Protein AF-A0A2H6N6T8-F1 (afdb_monomer_lite)

Structure (mmCIF, N/CA/C/O backbone):
data_AF-A0A2H6N6T8-F1
#
_entry.id   AF-A0A2H6N6T8-F1
#
loop_
_atom_site.group_PDB
_atom_site.id
_atom_site.type_symbol
_atom_site.label_atom_id
_atom_site.label_alt_id
_atom_site.label_comp_id
_atom_site.label_asym_id
_atom_site.label_entity_id
_atom_site.label_seq_id
_atom_site.pdbx_PDB_ins_code
_atom_site.Cartn_x
_atom_site.Cartn_y
_atom_site.Cartn_z
_atom_site.occupancy
_atom_site.B_iso_or_equiv
_atom_site.auth_seq_id
_atom_site.auth_comp_id
_atom_site.auth_asym_id
_atom_site.auth_atom_id
_atom_site.pdbx_PDB_model_num
ATOM 1 N N . ALA A 1 1 ? 3.463 1.461 -5.929 1.00 98.19 1 ALA A N 1
ATOM 2 C CA . ALA A 1 1 ? 3.580 0.607 -4.732 1.00 98.19 1 ALA A CA 1
ATOM 3 C C . ALA A 1 1 ? 3.695 -0.847 -5.159 1.00 98.19 1 ALA A C 1
ATOM 5 O O . ALA A 1 1 ? 3.011 -1.222 -6.102 1.00 98.19 1 ALA A O 1
ATOM 6 N N . VAL A 1 2 ? 4.529 -1.652 -4.499 1.00 98.69 2 VAL A N 1
ATOM 7 C CA . VAL A 1 2 ? 4.491 -3.120 -4.653 1.00 98.69 2 VAL A CA 1
ATOM 8 C C . VAL A 1 2 ? 3.558 -3.678 -3.587 1.00 98.69 2 VAL A C 1
ATOM 10 O O . VAL A 1 2 ? 3.663 -3.294 -2.424 1.00 98.69 2 VAL A O 1
ATOM 13 N N . THR A 1 3 ? 2.643 -4.556 -3.975 1.00 98.56 3 THR A N 1
ATOM 14 C CA . THR A 1 3 ? 1.632 -5.152 -3.094 1.00 98.56 3 THR A CA 1
ATOM 15 C C . THR A 1 3 ? 1.809 -6.658 -3.012 1.00 98.56 3 THR A C 1
ATOM 17 O O . THR A 1 3 ? 2.247 -7.299 -3.966 1.00 98.56 3 THR A O 1
ATOM 20 N N . THR A 1 4 ? 1.477 -7.211 -1.851 1.00 97.44 4 THR A N 1
ATOM 21 C CA . THR A 1 4 ? 1.596 -8.651 -1.557 1.00 97.44 4 THR A CA 1
ATOM 22 C C . THR A 1 4 ? 0.459 -9.486 -2.145 1.00 97.44 4 THR A C 1
ATOM 24 O O . THR A 1 4 ? 0.568 -10.704 -2.173 1.00 97.44 4 THR A O 1
ATOM 27 N N . ARG A 1 5 ? -0.616 -8.834 -2.609 1.00 96.50 5 ARG A N 1
ATOM 28 C CA . ARG A 1 5 ? -1.752 -9.452 -3.300 1.00 96.50 5 ARG A CA 1
ATOM 29 C C . ARG A 1 5 ? -2.147 -8.638 -4.523 1.00 96.50 5 ARG A C 1
ATOM 31 O O . ARG A 1 5 ? -2.181 -7.411 -4.439 1.00 96.50 5 ARG A O 1
ATOM 38 N N . THR A 1 6 ? -2.510 -9.293 -5.618 1.00 97.19 6 THR A N 1
ATOM 39 C CA . THR A 1 6 ? -3.135 -8.627 -6.767 1.00 97.19 6 THR A CA 1
ATOM 40 C C . THR A 1 6 ? -4.554 -8.176 -6.391 1.00 97.19 6 THR A C 1
ATOM 42 O O . THR A 1 6 ? -5.339 -9.016 -5.952 1.00 97.19 6 THR A O 1
ATOM 45 N N . PRO A 1 7 ? -4.898 -6.881 -6.529 1.00 97.19 7 PRO A N 1
ATOM 46 C CA . PRO 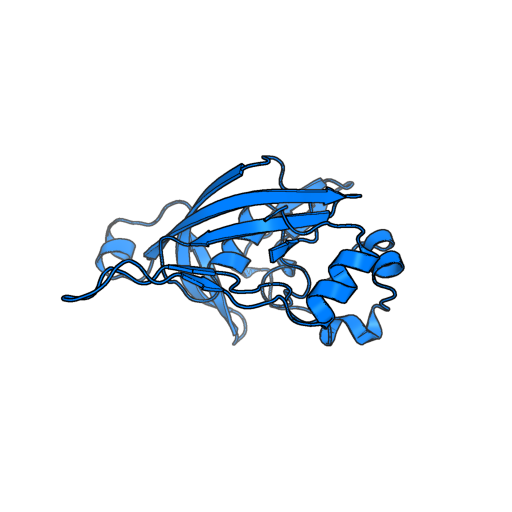A 1 7 ? -6.269 -6.420 -6.327 1.00 97.19 7 PRO A CA 1
ATOM 47 C C . PRO A 1 7 ? -7.263 -7.147 -7.238 1.00 97.19 7 PRO A C 1
ATOM 49 O O . PRO A 1 7 ? -6.923 -7.495 -8.368 1.00 97.19 7 PRO A O 1
ATOM 52 N N . VAL A 1 8 ? -8.508 -7.311 -6.780 1.00 95.62 8 VAL A N 1
ATOM 53 C CA . VAL A 1 8 ? -9.577 -7.941 -7.579 1.00 95.62 8 VAL A CA 1
ATOM 54 C C . VAL A 1 8 ? -9.868 -7.146 -8.857 1.00 95.62 8 VAL A C 1
ATOM 56 O O . VAL A 1 8 ? -10.027 -7.729 -9.926 1.00 95.62 8 VAL A O 1
ATOM 59 N N . ALA A 1 9 ? -9.912 -5.814 -8.763 1.00 97.38 9 ALA A N 1
ATOM 60 C CA . ALA A 1 9 ? -10.082 -4.929 -9.911 1.00 97.38 9 ALA A CA 1
ATOM 61 C C . ALA A 1 9 ? -8.731 -4.353 -10.363 1.00 97.38 9 ALA A C 1
ATOM 63 O O . ALA A 1 9 ? -7.879 -4.017 -9.543 1.00 97.38 9 ALA A O 1
ATOM 64 N N . MET A 1 10 ? -8.530 -4.226 -11.678 1.00 97.44 10 MET A N 1
ATOM 65 C CA . MET A 1 10 ? -7.261 -3.737 -12.243 1.00 97.44 10 MET A CA 1
ATOM 66 C C . MET A 1 10 ? -7.087 -2.222 -12.111 1.00 97.44 10 MET A C 1
ATOM 68 O O . MET A 1 10 ? -5.974 -1.716 -12.207 1.00 97.44 10 MET A O 1
ATOM 72 N N . GLU A 1 11 ? -8.164 -1.489 -11.869 1.00 98.31 11 GLU A N 1
ATOM 73 C CA . GLU A 1 11 ? -8.156 -0.061 -11.581 1.00 98.31 11 GLU A CA 1
ATOM 74 C C . GLU A 1 11 ? -9.406 0.309 -10.788 1.00 98.31 11 GLU A C 1
ATOM 76 O O . GLU A 1 11 ? -10.395 -0.429 -10.777 1.00 98.31 11 GLU A O 1
ATOM 81 N N . GLY A 1 12 ? -9.360 1.447 -10.105 1.00 98.06 12 GLY A N 1
ATOM 82 C CA . GLY A 1 12 ? -10.518 1.959 -9.392 1.00 98.06 12 GLY A CA 1
ATOM 83 C C . GLY A 1 12 ? -10.178 3.067 -8.414 1.00 98.06 12 GLY A C 1
ATOM 84 O O . GLY A 1 12 ? -9.081 3.632 -8.407 1.00 98.06 12 GLY A O 1
ATOM 85 N N . GLU A 1 13 ? -11.147 3.358 -7.558 1.00 98.06 13 GLU A N 1
ATOM 86 C CA . GLU A 1 13 ? -11.027 4.330 -6.484 1.00 98.06 13 GLU A CA 1
ATOM 87 C C . GLU A 1 13 ? -11.208 3.673 -5.120 1.00 98.06 13 GLU A C 1
ATOM 89 O O . GLU A 1 13 ? -11.971 2.723 -4.949 1.00 98.06 13 GLU A O 1
ATOM 94 N N . ILE A 1 14 ? -10.489 4.198 -4.133 1.00 97.94 14 ILE A N 1
ATOM 95 C CA . ILE A 1 14 ? -10.625 3.815 -2.734 1.00 97.94 14 ILE A CA 1
ATOM 96 C C . ILE A 1 14 ? -11.061 5.069 -1.989 1.00 97.94 14 ILE A C 1
ATOM 98 O O . ILE A 1 14 ? -10.269 5.996 -1.789 1.00 97.94 14 ILE A O 1
ATOM 102 N N . HIS A 1 15 ? -12.341 5.109 -1.622 1.00 96.94 15 HIS A N 1
ATOM 103 C CA . HIS A 1 15 ? -12.966 6.225 -0.923 1.00 96.94 15 HIS A CA 1
ATOM 104 C C . HIS A 1 15 ? -13.461 5.768 0.450 1.00 96.94 15 HIS A C 1
ATOM 106 O O . HIS A 1 15 ? -14.366 4.946 0.561 1.00 96.94 15 HIS A O 1
ATOM 112 N N . THR A 1 16 ? -12.854 6.299 1.509 1.00 96.19 16 THR A N 1
ATOM 113 C CA . THR A 1 16 ? -13.189 5.932 2.892 1.00 96.19 16 THR A CA 1
ATOM 114 C C . THR A 1 16 ? -12.916 7.102 3.834 1.00 96.19 16 THR A C 1
ATOM 116 O O . THR A 1 16 ? -12.048 7.947 3.574 1.00 96.19 16 THR A O 1
ATOM 119 N N . GLY A 1 17 ? -13.665 7.189 4.932 1.00 97.88 17 GLY A N 1
ATOM 120 C CA . GLY A 1 17 ? -13.323 8.096 6.024 1.00 97.88 17 GLY A CA 1
ATOM 121 C C . GLY A 1 17 ? -12.112 7.558 6.779 1.00 97.88 17 GLY A C 1
ATOM 122 O O . GLY A 1 17 ? -12.062 6.369 7.050 1.00 97.88 17 GLY A O 1
ATOM 123 N N . LEU A 1 18 ? -11.150 8.402 7.142 1.00 97.81 18 LEU A N 1
ATOM 124 C CA . LEU A 1 18 ? -10.016 8.021 7.987 1.00 97.81 18 LEU A CA 1
ATOM 125 C C . LEU A 1 18 ? -9.989 8.871 9.255 1.00 97.81 18 LEU A C 1
ATOM 127 O O . LEU A 1 18 ? -10.255 10.076 9.206 1.00 97.81 18 LEU A O 1
ATOM 131 N N . LYS A 1 19 ? -9.626 8.247 10.377 1.00 97.00 19 LYS A N 1
ATOM 132 C CA . LYS A 1 19 ? -9.305 8.929 11.638 1.00 97.00 19 LYS A CA 1
ATOM 133 C C . LYS A 1 19 ? -8.057 8.335 12.281 1.00 97.00 19 LYS A C 1
ATOM 135 O O . LYS A 1 19 ? -7.694 7.198 11.984 1.00 97.00 19 LYS A O 1
ATOM 140 N N . MET A 1 20 ? -7.423 9.115 13.149 1.00 96.12 20 MET A N 1
ATOM 141 C CA . MET A 1 20 ? -6.355 8.641 14.029 1.00 96.12 20 MET A CA 1
ATOM 142 C C . MET A 1 20 ? -6.969 8.115 15.329 1.00 96.12 20 MET A C 1
ATOM 144 O O . MET A 1 20 ? -7.911 8.720 15.841 1.00 96.12 20 MET A O 1
ATOM 148 N N . VAL A 1 21 ? -6.435 7.020 15.853 1.00 94.38 21 VAL A N 1
ATOM 149 C CA . VAL A 1 21 ? -6.780 6.440 17.157 1.00 94.38 21 VAL A CA 1
ATOM 150 C C . VAL A 1 21 ? -5.514 5.903 17.816 1.00 94.38 21 VAL A C 1
ATOM 152 O O . VAL A 1 21 ? -4.611 5.449 17.114 1.00 94.38 21 VAL A O 1
ATOM 155 N N . ASP A 1 22 ? -5.468 5.941 19.143 1.00 93.00 22 ASP A N 1
ATOM 156 C CA . ASP A 1 22 ? -4.480 5.193 19.919 1.00 93.00 22 ASP A CA 1
ATOM 157 C C . ASP A 1 22 ? -4.994 3.759 20.113 1.00 93.00 22 ASP A C 1
ATOM 159 O O . ASP A 1 22 ? -6.133 3.563 20.544 1.00 93.00 22 ASP A O 1
ATOM 163 N N . ILE A 1 23 ? -4.187 2.772 19.726 1.00 88.88 23 ILE A N 1
ATOM 164 C CA . ILE A 1 23 ? -4.446 1.344 19.946 1.00 88.88 23 ILE A CA 1
ATOM 165 C C . ILE A 1 23 ? -3.181 0.762 20.563 1.00 88.88 23 ILE A C 1
ATOM 167 O O . ILE A 1 23 ? -2.143 0.739 19.904 1.00 88.88 23 ILE A O 1
ATOM 171 N N . ASP A 1 24 ? -3.258 0.315 21.816 1.00 86.06 24 ASP A N 1
ATOM 172 C CA . ASP A 1 24 ? -2.129 -0.237 22.576 1.00 86.06 24 ASP A CA 1
ATOM 173 C C . ASP A 1 24 ? -0.873 0.665 22.563 1.00 86.06 24 ASP A C 1
ATOM 175 O O . ASP 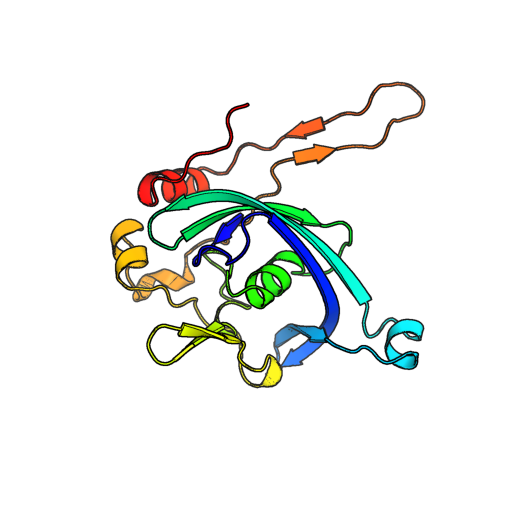A 1 24 ? 0.257 0.180 22.478 1.00 86.06 24 ASP A O 1
ATOM 179 N N . GLY A 1 25 ? -1.056 1.992 22.615 1.00 88.88 25 GLY A N 1
ATOM 180 C CA . GLY A 1 25 ? 0.039 2.969 22.573 1.00 88.88 25 GLY A CA 1
ATOM 181 C C . GLY A 1 25 ? 0.583 3.273 21.172 1.00 88.88 25 GLY A C 1
ATOM 182 O O . GLY A 1 25 ? 1.618 3.933 21.041 1.00 88.88 25 GLY A O 1
ATOM 183 N N . PHE A 1 26 ? -0.075 2.785 20.115 1.00 89.50 26 PHE A N 1
ATOM 184 C CA . PHE A 1 26 ? 0.241 3.118 18.730 1.00 89.50 26 PHE A CA 1
ATOM 185 C C . PHE A 1 26 ? -0.776 4.103 18.146 1.00 89.50 26 PHE A C 1
ATOM 187 O O . PHE A 1 26 ? -1.960 3.794 18.023 1.00 89.50 26 PHE A O 1
ATOM 194 N N . ASP A 1 27 ? -0.283 5.241 17.653 1.00 93.56 27 ASP A N 1
ATOM 195 C CA . ASP A 1 27 ? -1.058 6.189 16.847 1.00 93.56 27 ASP A CA 1
ATOM 196 C C . ASP A 1 27 ? -1.344 5.617 15.448 1.00 93.56 27 ASP A C 1
ATOM 198 O O . ASP A 1 27 ? -0.546 5.757 14.508 1.00 93.56 27 ASP A O 1
ATOM 202 N N . LEU A 1 28 ? -2.505 4.983 15.281 1.00 95.44 28 LEU A N 1
ATOM 203 C CA . LEU A 1 28 ? -2.897 4.302 14.052 1.00 95.44 28 LEU A CA 1
ATOM 204 C C . LEU A 1 28 ? -4.031 5.005 13.318 1.00 95.44 28 LEU A C 1
ATOM 206 O O . LEU A 1 28 ? -4.893 5.667 13.884 1.00 95.44 28 LEU A O 1
ATOM 210 N N . VAL A 1 29 ? -4.040 4.807 12.004 1.00 96.56 29 VAL A N 1
ATOM 211 C CA . VAL A 1 29 ? -5.099 5.272 11.118 1.00 96.56 29 VAL A CA 1
ATOM 212 C C . VAL A 1 29 ? -6.109 4.149 10.967 1.00 96.56 29 VAL A C 1
ATOM 214 O O . VAL A 1 29 ? -5.717 3.027 10.638 1.00 96.56 29 VAL A O 1
ATOM 217 N N . VAL A 1 30 ? -7.392 4.431 11.170 1.00 96.00 30 VAL A N 1
ATOM 218 C CA . VAL A 1 30 ? -8.474 3.450 11.004 1.00 96.00 30 VAL A CA 1
ATOM 219 C C . VAL A 1 30 ? -9.505 3.926 9.983 1.00 96.00 30 VAL A C 1
ATOM 221 O O . VAL A 1 30 ? -9.821 5.123 9.949 1.00 96.00 30 VAL A O 1
ATOM 224 N N . PRO A 1 31 ? -10.008 3.019 9.123 1.00 96.00 31 PRO A N 1
ATOM 225 C CA . PRO A 1 31 ? -11.080 3.339 8.198 1.00 96.00 31 PRO A CA 1
ATOM 226 C C . PRO A 1 31 ? -12.422 3.448 8.925 1.00 96.00 31 PRO A C 1
ATOM 228 O O . PRO A 1 31 ? -12.724 2.696 9.845 1.00 96.00 31 PRO A O 1
ATOM 231 N N . VAL A 1 32 ? -13.248 4.382 8.475 1.00 96.06 32 VAL A N 1
ATOM 232 C CA . VAL A 1 32 ? -14.588 4.659 8.985 1.00 96.06 32 VAL A CA 1
ATOM 233 C C . VAL A 1 32 ? -15.535 4.619 7.793 1.00 96.06 32 VAL A C 1
ATOM 235 O O . VAL A 1 32 ? -15.657 5.595 7.049 1.00 96.06 32 VAL A O 1
ATOM 238 N N . ALA A 1 33 ? -16.197 3.475 7.608 1.00 91.88 33 ALA A N 1
ATOM 239 C CA . ALA A 1 33 ? -17.070 3.222 6.459 1.00 91.88 33 ALA A CA 1
ATOM 240 C C . ALA A 1 33 ? -18.282 4.167 6.410 1.00 91.88 33 ALA A C 1
ATOM 242 O O . ALA A 1 33 ? -18.736 4.555 5.338 1.00 91.88 33 ALA A O 1
ATOM 243 N N . SER A 1 34 ? -18.811 4.569 7.569 1.00 93.81 34 SER A N 1
ATOM 244 C CA . SER A 1 34 ? -19.974 5.461 7.664 1.00 93.81 34 SER A CA 1
ATOM 245 C C . SER A 1 34 ? -19.738 6.576 8.688 1.00 93.81 34 SER A C 1
ATOM 247 O O . SER A 1 34 ? -20.193 6.481 9.828 1.00 93.81 34 SER A O 1
ATOM 249 N N . PRO A 1 35 ? -19.006 7.645 8.316 1.00 94.25 35 PRO A N 1
ATOM 250 C CA . PRO A 1 35 ? -18.747 8.765 9.214 1.00 94.25 35 PRO A CA 1
ATOM 251 C C . PRO A 1 35 ? -20.033 9.518 9.571 1.00 94.25 35 PRO A C 1
ATOM 253 O O . PRO A 1 35 ? -20.828 9.865 8.695 1.00 94.25 35 PRO A O 1
ATOM 256 N N . SER A 1 36 ? -20.211 9.848 10.851 1.00 96.38 36 SER A N 1
ATOM 257 C CA . SER A 1 36 ? -21.321 10.697 11.293 1.00 96.38 36 SER A CA 1
ATOM 258 C C . SER A 1 36 ? -21.171 12.139 10.781 1.00 96.38 36 SER A C 1
ATOM 260 O O . SER A 1 36 ? -20.062 12.628 10.547 1.00 96.38 36 SER A O 1
ATOM 262 N N . ARG A 1 37 ? -22.284 12.881 10.675 1.00 95.50 37 ARG A N 1
ATOM 263 C CA . ARG A 1 37 ? -22.235 14.322 10.352 1.00 95.50 37 ARG A CA 1
ATOM 264 C C . ARG A 1 37 ? -21.369 15.094 11.353 1.00 95.50 37 ARG A C 1
ATOM 266 O O . ARG A 1 37 ? -20.567 15.927 10.941 1.00 95.50 37 ARG A O 1
ATOM 273 N N . LYS A 1 38 ? -21.498 14.776 12.647 1.00 96.56 38 LYS A N 1
ATOM 274 C CA . LYS A 1 38 ? -20.741 15.412 13.732 1.00 96.56 38 LYS A CA 1
ATOM 275 C C . LYS A 1 38 ? -19.237 15.187 13.570 1.00 96.56 38 LYS A C 1
ATOM 277 O O . LYS A 1 38 ? -18.498 16.161 13.557 1.00 96.56 38 LYS A O 1
ATOM 282 N N . SER A 1 39 ? -18.798 13.944 13.364 1.00 96.50 39 SER A N 1
ATOM 283 C CA . SER A 1 39 ? -17.372 13.598 13.229 1.00 96.50 39 SER A CA 1
ATOM 284 C C . SER A 1 39 ? -16.709 14.227 11.998 1.00 96.50 39 SER A C 1
ATOM 286 O O . SER A 1 39 ? -15.513 14.507 12.012 1.00 96.50 39 SER A O 1
ATOM 288 N N . LEU A 1 40 ? -17.475 14.469 10.926 1.00 95.75 40 LEU A N 1
ATOM 289 C CA . LEU A 1 40 ? -16.994 15.212 9.757 1.00 95.75 40 LEU A CA 1
ATOM 290 C C . LEU A 1 40 ? -16.877 16.716 10.047 1.00 95.75 40 LEU A C 1
ATOM 292 O O . LEU A 1 40 ? -15.875 17.332 9.689 1.00 95.75 40 LEU A O 1
ATOM 296 N N . GLN A 1 41 ? -17.876 17.307 10.712 1.00 95.81 41 GLN A N 1
ATOM 297 C CA . GLN A 1 41 ? -17.872 18.730 11.081 1.00 95.81 41 GLN A CA 1
ATOM 298 C C . GLN A 1 41 ? -16.739 19.065 12.058 1.00 95.81 41 GLN A C 1
ATOM 300 O O . GLN A 1 41 ? -16.070 20.084 11.897 1.00 95.81 41 GLN A O 1
ATOM 305 N N . THR A 1 42 ? -16.477 18.186 13.028 1.00 96.00 42 THR A N 1
ATOM 306 C CA . THR A 1 42 ? -15.383 18.336 14.000 1.00 96.00 42 THR A CA 1
ATOM 307 C C . THR A 1 42 ? -14.013 17.953 13.438 1.00 96.00 42 THR A C 1
ATOM 309 O O . THR A 1 42 ? -13.013 18.122 14.129 1.00 96.00 42 THR A O 1
ATOM 312 N N . LYS A 1 43 ? -13.941 17.460 12.190 1.00 94.00 43 LYS A N 1
ATOM 313 C CA . LYS A 1 43 ? -12.721 16.959 11.527 1.00 94.00 43 LYS A CA 1
ATOM 314 C C . LYS A 1 43 ? -12.029 15.799 12.257 1.00 94.00 43 LYS A C 1
ATOM 316 O O . LYS A 1 43 ? -10.861 15.527 11.982 1.00 94.00 43 LYS A O 1
ATOM 321 N N . GLU A 1 44 ? -12.751 15.101 13.131 1.00 95.81 44 GLU A N 1
ATOM 322 C CA . GLU A 1 44 ? -12.310 13.841 13.740 1.00 95.81 44 GLU A CA 1
ATOM 323 C C . GLU A 1 44 ? -12.088 12.777 12.656 1.00 95.81 44 GLU A C 1
ATOM 325 O O . GLU A 1 44 ? -11.081 12.074 12.654 1.00 95.81 44 GLU A O 1
ATOM 330 N N . VAL A 1 45 ? -13.010 12.713 11.689 1.00 97.75 45 VAL A N 1
ATOM 331 C CA . VAL A 1 45 ? -12.904 11.864 10.500 1.00 97.75 45 VAL A CA 1
ATOM 332 C C . VAL A 1 45 ? -12.724 12.748 9.273 1.00 97.75 45 VAL A C 1
ATOM 334 O O . VAL A 1 45 ? -13.470 13.709 9.072 1.00 97.75 45 VAL A O 1
ATOM 337 N N . LYS A 1 46 ? -11.773 12.400 8.404 1.00 98.06 46 LYS A N 1
ATOM 338 C CA . LYS A 1 46 ? -11.590 13.046 7.099 1.00 98.06 46 LYS A CA 1
ATOM 339 C C . LYS A 1 46 ? -11.960 12.078 5.985 1.00 98.06 46 LYS A C 1
ATOM 341 O O . LYS A 1 46 ? -11.501 10.942 5.982 1.00 98.06 46 LYS A O 1
ATOM 346 N N . LYS A 1 47 ? -12.776 12.519 5.024 1.00 97.81 47 LYS A N 1
ATOM 347 C CA . LYS A 1 47 ? -13.003 11.756 3.787 1.00 97.81 47 LYS A CA 1
ATOM 348 C C . LYS A 1 47 ? -11.713 11.745 2.974 1.00 97.81 47 LYS A C 1
ATOM 350 O O . LYS A 1 47 ? -11.087 12.793 2.821 1.00 97.81 47 LYS A O 1
ATOM 355 N N . THR A 1 48 ? -11.326 10.578 2.477 1.00 98.31 48 THR A N 1
ATOM 356 C CA . THR A 1 48 ? -10.080 10.398 1.728 1.00 98.31 48 THR A CA 1
ATOM 357 C C . THR A 1 48 ? -10.306 9.605 0.457 1.00 98.31 48 THR A C 1
ATOM 359 O O . THR A 1 48 ? -11.142 8.706 0.446 1.00 98.31 48 THR A O 1
ATOM 362 N N . LEU A 1 49 ? -9.555 9.935 -0.592 1.00 98.50 49 LEU A N 1
ATOM 363 C CA . LEU A 1 49 ? -9.682 9.348 -1.922 1.00 98.50 49 LEU A CA 1
ATOM 364 C C . LEU A 1 49 ? -8.301 9.055 -2.514 1.00 98.50 49 LEU A C 1
ATOM 366 O O . LEU A 1 49 ? -7.441 9.941 -2.564 1.00 98.50 49 LEU A O 1
ATOM 370 N N . THR A 1 50 ? -8.118 7.827 -2.994 1.00 98.62 50 THR A N 1
ATOM 371 C CA . THR A 1 50 ? -6.963 7.407 -3.797 1.00 98.62 50 THR A CA 1
ATOM 372 C C . THR A 1 50 ? -7.453 6.678 -5.039 1.00 98.62 50 THR A C 1
ATOM 374 O O . THR A 1 50 ? -8.187 5.700 -4.913 1.00 98.62 50 THR A O 1
ATOM 377 N N . TYR A 1 51 ? -7.015 7.107 -6.220 1.00 98.69 51 TYR A N 1
ATOM 378 C CA . TYR A 1 51 ? -7.144 6.298 -7.432 1.00 98.69 51 TYR A CA 1
ATOM 379 C C . TYR A 1 51 ? -5.981 5.320 -7.523 1.00 98.69 51 TYR A C 1
ATOM 381 O O . TYR A 1 51 ? -4.852 5.653 -7.147 1.00 98.69 51 TYR A O 1
ATOM 389 N N . TYR A 1 52 ? -6.236 4.125 -8.038 1.00 98.69 52 TYR A N 1
ATOM 390 C CA . TYR A 1 52 ? -5.192 3.145 -8.288 1.00 98.69 52 TYR A CA 1
ATOM 391 C C . TYR A 1 52 ? -5.355 2.488 -9.651 1.00 98.69 52 TYR A C 1
ATOM 393 O O . TYR A 1 52 ? -6.459 2.366 -10.181 1.00 98.69 52 TYR A O 1
ATOM 401 N N . LYS A 1 53 ? -4.225 2.036 -10.187 1.00 98.50 53 LYS A N 1
ATOM 402 C CA . LYS A 1 53 ? -4.148 1.216 -11.391 1.00 98.50 53 LYS A CA 1
ATOM 403 C C . LYS A 1 53 ? -3.063 0.164 -11.217 1.00 98.50 53 LYS A C 1
ATOM 405 O O . LYS A 1 53 ? -1.946 0.487 -10.810 1.00 98.50 53 LYS A O 1
ATOM 410 N N . VAL A 1 54 ? -3.384 -1.085 -11.520 1.00 98.50 54 VAL A N 1
ATOM 411 C CA . VAL A 1 54 ? -2.426 -2.185 -11.620 1.00 98.50 54 VAL A CA 1
ATOM 412 C C . VAL A 1 54 ? -1.626 -1.986 -12.905 1.00 98.50 54 VAL A C 1
ATOM 414 O O . VAL A 1 54 ? -2.184 -1.931 -13.996 1.00 98.50 54 VAL A O 1
ATOM 417 N N . ILE A 1 55 ? -0.315 -1.826 -12.758 1.00 98.06 55 ILE A N 1
ATOM 418 C CA . ILE A 1 55 ? 0.622 -1.646 -13.871 1.00 98.06 55 ILE A CA 1
ATOM 419 C C . ILE A 1 55 ? 1.121 -2.994 -14.370 1.00 98.06 55 ILE A C 1
ATOM 421 O O . ILE A 1 55 ? 1.164 -3.234 -15.571 1.00 98.06 55 ILE A O 1
ATOM 425 N N . ASP A 1 56 ? 1.482 -3.869 -13.437 1.00 98.31 56 ASP A N 1
ATOM 426 C CA . ASP A 1 56 ? 1.868 -5.241 -13.727 1.00 98.31 56 ASP A CA 1
ATOM 427 C C . ASP A 1 56 ? 1.479 -6.132 -12.545 1.00 98.31 56 ASP A C 1
ATOM 429 O O . ASP A 1 56 ? 1.425 -5.679 -11.395 1.00 98.31 56 ASP A O 1
ATOM 433 N N . SER A 1 57 ? 1.207 -7.403 -12.817 1.00 97.88 57 SER A N 1
ATOM 434 C CA . SER A 1 57 ? 0.892 -8.389 -11.792 1.00 97.88 57 SER A CA 1
ATOM 435 C C . SER A 1 57 ? 1.429 -9.759 -12.168 1.00 97.88 57 SER A C 1
ATOM 437 O O . SER A 1 57 ? 1.363 -10.190 -13.320 1.00 97.88 57 SER A O 1
ATOM 439 N N . LYS A 1 58 ? 1.975 -10.460 -11.177 1.00 96.94 58 LYS A N 1
ATOM 440 C CA . LYS A 1 58 ? 2.561 -11.777 -11.382 1.00 96.94 58 LYS A CA 1
ATOM 441 C C . LYS A 1 58 ? 2.463 -12.604 -10.117 1.00 96.94 58 LYS A C 1
ATOM 443 O O . LYS A 1 58 ? 2.842 -12.144 -9.046 1.00 96.94 58 LYS A O 1
ATOM 448 N N . ASP A 1 59 ? 1.994 -13.842 -10.260 1.00 92.62 59 ASP A N 1
ATOM 449 C CA . ASP A 1 59 ? 2.004 -14.862 -9.208 1.00 92.62 59 ASP A CA 1
ATOM 450 C C . ASP A 1 59 ? 1.461 -14.350 -7.863 1.00 92.62 59 ASP A C 1
ATOM 452 O O . ASP A 1 59 ? 2.085 -14.519 -6.817 1.00 92.62 59 ASP A O 1
ATOM 456 N N . GLY A 1 60 ? 0.318 -13.665 -7.928 1.00 93.25 60 GLY A N 1
ATOM 457 C CA . GLY A 1 60 ? -0.382 -13.150 -6.760 1.00 93.25 60 GLY A CA 1
ATOM 458 C C . GLY A 1 60 ? 0.167 -11.848 -6.187 1.00 93.25 60 GLY A C 1
ATOM 459 O O . GLY A 1 60 ? -0.392 -11.392 -5.210 1.00 93.25 60 GLY A O 1
ATOM 460 N N . CYS A 1 61 ? 1.189 -11.206 -6.756 1.00 96.88 61 CYS A N 1
ATOM 461 C CA . CYS A 1 61 ? 1.635 -9.868 -6.343 1.00 96.88 61 CYS A CA 1
ATOM 462 C C . CYS A 1 61 ? 1.456 -8.845 -7.475 1.00 96.88 61 CYS A C 1
ATOM 464 O O . CYS A 1 61 ? 1.265 -9.217 -8.637 1.00 96.88 61 CYS A O 1
ATOM 466 N N . ALA A 1 62 ? 1.492 -7.549 -7.153 1.00 98.38 62 ALA A N 1
ATOM 467 C CA . ALA A 1 62 ? 1.272 -6.507 -8.157 1.00 98.38 62 ALA A CA 1
ATOM 468 C C . ALA A 1 62 ? 2.060 -5.216 -7.905 1.00 98.38 62 ALA A C 1
ATOM 470 O O . ALA A 1 62 ? 2.271 -4.797 -6.762 1.00 98.38 62 ALA A O 1
ATOM 471 N N . LEU A 1 63 ? 2.445 -4.559 -9.000 1.00 98.69 63 LEU A N 1
ATOM 472 C CA . LEU A 1 63 ? 2.925 -3.184 -9.032 1.00 98.69 63 LEU A CA 1
ATOM 473 C C . LEU A 1 63 ? 1.749 -2.263 -9.360 1.00 98.69 63 LEU A C 1
ATOM 475 O O . LEU A 1 63 ? 1.154 -2.360 -10.429 1.00 98.69 63 LEU A O 1
ATOM 479 N N . LEU A 1 64 ? 1.432 -1.348 -8.449 1.00 98.50 64 LEU A N 1
ATOM 480 C CA . LEU A 1 64 ? 0.349 -0.379 -8.606 1.00 98.50 64 LEU A CA 1
ATOM 481 C C . LEU A 1 64 ? 0.896 1.037 -8.778 1.00 98.50 64 LEU A C 1
ATOM 483 O O . LEU A 1 64 ? 1.789 1.464 -8.036 1.00 98.50 64 LEU A O 1
ATOM 487 N N . GLN A 1 65 ? 0.283 1.799 -9.674 1.00 98.12 65 GLN A N 1
ATOM 488 C CA . GLN A 1 65 ? 0.298 3.254 -9.641 1.00 98.12 65 GLN A CA 1
ATOM 489 C C . GLN A 1 65 ? -0.815 3.731 -8.706 1.00 98.12 65 GLN A C 1
ATOM 491 O O . GLN A 1 65 ? -1.934 3.225 -8.760 1.00 98.12 65 GLN A O 1
ATOM 496 N N . LEU A 1 66 ? -0.498 4.698 -7.845 1.00 98.44 66 LEU A N 1
ATOM 497 C CA . LEU A 1 66 ? -1.442 5.318 -6.917 1.00 98.44 66 LEU A CA 1
ATOM 498 C C . LEU A 1 66 ? -1.464 6.823 -7.160 1.00 98.44 66 LEU A C 1
ATOM 500 O O . LEU A 1 66 ? -0.409 7.431 -7.341 1.00 98.44 66 LEU A O 1
ATOM 504 N N . GLN A 1 67 ? -2.649 7.416 -7.095 1.00 98.00 67 GLN A N 1
ATOM 505 C CA . GLN A 1 67 ? -2.856 8.855 -7.172 1.00 98.00 67 GLN A CA 1
ATOM 506 C C . GLN A 1 67 ? -3.764 9.291 -6.011 1.00 98.00 67 GLN A C 1
ATOM 508 O O . GLN A 1 67 ? -4.993 9.267 -6.137 1.00 98.00 67 GLN A O 1
ATOM 513 N N . PRO A 1 68 ? -3.185 9.645 -4.849 1.00 97.38 68 PRO A N 1
ATOM 514 C CA . PRO A 1 68 ? -3.957 10.190 -3.742 1.00 97.38 68 PRO A CA 1
ATOM 515 C C . PRO A 1 68 ? -4.455 11.595 -4.102 1.00 97.38 68 PRO A C 1
ATOM 517 O O . PRO A 1 68 ? -3.670 12.470 -4.460 1.00 97.38 68 PRO A O 1
ATOM 520 N N . VAL A 1 69 ? -5.766 11.817 -3.998 1.00 97.56 69 VAL A N 1
ATOM 521 C CA . VAL A 1 69 ? -6.390 13.142 -4.196 1.00 97.56 69 VAL A CA 1
ATOM 522 C C . VAL A 1 69 ? -6.425 13.926 -2.886 1.00 97.56 69 VAL A C 1
ATOM 524 O O . VAL A 1 69 ? -6.430 15.154 -2.867 1.00 97.56 69 VAL A O 1
ATOM 527 N N . THR A 1 70 ? -6.429 13.209 -1.766 1.00 97.19 70 THR A N 1
ATOM 528 C CA . THR A 1 70 ? -6.381 13.771 -0.417 1.00 97.19 70 THR A CA 1
ATOM 529 C C . THR A 1 70 ? -5.028 13.522 0.236 1.00 97.19 70 THR A C 1
ATOM 531 O O . THR A 1 70 ? -4.340 12.556 -0.086 1.00 97.19 70 THR A O 1
ATOM 534 N N . ASN A 1 71 ? -4.665 14.376 1.195 1.00 94.19 71 ASN A N 1
ATOM 535 C CA . ASN A 1 71 ? -3.492 14.177 2.039 1.00 94.19 71 ASN A CA 1
ATOM 536 C C . ASN A 1 71 ? -3.924 13.767 3.454 1.00 94.19 71 ASN A C 1
ATOM 538 O O . ASN A 1 71 ? -4.481 14.573 4.207 1.00 94.19 71 ASN A O 1
ATOM 542 N N . PHE A 1 72 ? -3.661 12.513 3.807 1.00 97.12 72 PHE A N 1
ATOM 543 C CA . PHE A 1 72 ? -3.846 11.976 5.148 1.00 97.12 72 PHE A CA 1
ATOM 544 C C . PHE A 1 72 ? -2.687 11.032 5.476 1.00 97.12 72 PHE A C 1
ATOM 546 O O . PHE A 1 72 ? -2.187 10.315 4.604 1.00 97.12 72 PHE A O 1
ATOM 553 N N . ARG A 1 73 ? -2.247 11.030 6.739 1.00 96.06 73 ARG A N 1
ATOM 554 C CA . ARG A 1 73 ? -1.145 10.173 7.199 1.00 96.06 73 ARG A CA 1
ATOM 555 C C . ARG A 1 73 ? -1.443 8.716 6.844 1.00 96.06 73 ARG A C 1
ATOM 557 O O . ARG A 1 73 ? -2.551 8.251 7.067 1.00 96.06 73 ARG A O 1
ATOM 564 N N . ASN A 1 74 ? -0.470 8.010 6.275 1.00 97.50 74 ASN A N 1
ATOM 565 C CA . ASN A 1 74 ? -0.556 6.586 5.925 1.00 97.50 74 ASN A CA 1
ATOM 566 C C . ASN A 1 74 ? -1.789 6.189 5.076 1.00 97.50 74 ASN A C 1
ATOM 568 O O . ASN A 1 74 ? -2.150 5.012 5.028 1.00 97.50 74 ASN A O 1
ATOM 572 N N . GLN A 1 75 ? -2.414 7.141 4.368 1.00 98.12 75 GLN A N 1
ATOM 573 C CA . GLN A 1 75 ? -3.627 6.916 3.574 1.00 98.12 75 GLN A CA 1
ATOM 574 C C . GLN A 1 75 ? -3.475 5.741 2.608 1.00 98.12 75 GLN A C 1
ATOM 576 O O . GLN A 1 75 ? -4.311 4.846 2.589 1.00 98.12 75 GLN A O 1
ATOM 581 N N . MET A 1 76 ? -2.385 5.724 1.837 1.00 98.25 76 MET A N 1
ATOM 582 C CA . MET A 1 76 ? -2.143 4.702 0.816 1.00 98.25 76 MET A CA 1
ATOM 583 C C . MET A 1 76 ? -2.010 3.297 1.413 1.00 98.25 76 MET A C 1
ATOM 585 O O . MET A 1 76 ? -2.528 2.350 0.836 1.00 98.25 76 MET A O 1
ATOM 589 N N . GLN A 1 77 ? -1.361 3.153 2.572 1.00 98.38 77 GLN A N 1
ATOM 590 C CA . GLN A 1 77 ? -1.225 1.860 3.252 1.00 98.38 77 GLN A CA 1
ATOM 591 C C . GLN A 1 77 ? -2.584 1.328 3.721 1.00 98.38 77 GLN A C 1
ATOM 593 O O . GLN A 1 77 ? -2.925 0.175 3.456 1.00 98.38 77 GLN A O 1
ATOM 598 N N . VAL A 1 78 ? -3.393 2.182 4.360 1.00 98.00 78 VAL A N 1
ATOM 599 C CA . VAL A 1 78 ? -4.735 1.805 4.832 1.00 98.00 78 VAL A CA 1
ATOM 600 C C . VAL A 1 78 ? -5.677 1.523 3.666 1.00 98.00 78 VAL A C 1
ATOM 602 O O . VAL A 1 78 ? -6.400 0.533 3.696 1.00 98.00 78 VAL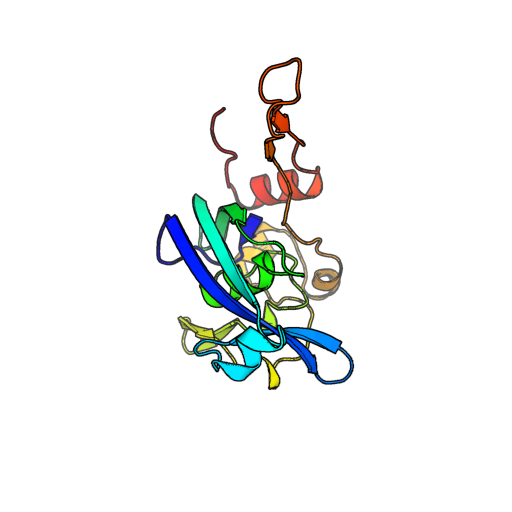 A O 1
ATOM 605 N N . HIS A 1 79 ? -5.649 2.346 2.619 1.00 98.44 79 HIS A N 1
ATOM 606 C CA . HIS A 1 79 ? -6.460 2.149 1.416 1.00 98.44 79 HIS A CA 1
ATOM 607 C C . HIS A 1 79 ? -6.125 0.832 0.719 1.00 98.44 79 HIS A C 1
ATOM 609 O O . HIS A 1 79 ? -7.021 0.040 0.448 1.00 98.44 79 HIS A O 1
ATOM 615 N N . LEU A 1 80 ? -4.840 0.555 0.493 1.00 98.62 80 LEU A N 1
ATOM 616 C CA . LEU A 1 80 ? -4.412 -0.701 -0.120 1.00 98.62 80 LEU A CA 1
ATOM 617 C C . LEU A 1 80 ? -4.723 -1.924 0.750 1.00 98.62 80 LEU A C 1
ATOM 619 O O . LEU A 1 80 ? -5.085 -2.976 0.230 1.00 98.62 80 LEU A O 1
ATOM 623 N N . THR A 1 81 ? -4.669 -1.770 2.072 1.00 97.94 81 THR A N 1
ATOM 624 C CA . THR A 1 81 ? -5.159 -2.782 3.014 1.00 97.94 81 THR A CA 1
ATOM 625 C C . THR A 1 81 ? -6.660 -3.024 2.832 1.00 97.94 81 THR A C 1
ATOM 627 O O . THR A 1 81 ? -7.053 -4.181 2.752 1.00 97.94 81 THR A O 1
ATOM 630 N N . GLN A 1 82 ? -7.489 -1.976 2.698 1.00 97.06 82 GLN A N 1
ATOM 631 C CA . GLN A 1 82 ? -8.948 -2.101 2.523 1.00 97.06 82 GLN A CA 1
ATOM 632 C C . GLN A 1 82 ? -9.358 -2.880 1.268 1.00 97.06 82 GLN A C 1
ATOM 634 O O . GLN A 1 82 ? -10.401 -3.525 1.280 1.00 97.06 82 GLN A O 1
ATOM 639 N N . ILE A 1 83 ? -8.546 -2.851 0.210 1.00 97.62 83 ILE A N 1
ATOM 640 C CA . ILE A 1 83 ? -8.771 -3.661 -0.998 1.00 97.62 83 ILE A CA 1
ATOM 641 C C . ILE A 1 83 ? -8.038 -5.012 -0.957 1.00 97.62 83 ILE A C 1
ATOM 643 O O . ILE A 1 83 ? -7.849 -5.640 -1.993 1.00 97.62 83 ILE A O 1
ATOM 647 N N . LEU A 1 84 ? -7.621 -5.453 0.236 1.00 97.81 84 LEU A N 1
ATOM 648 C CA . LEU A 1 84 ? -6.942 -6.726 0.504 1.00 97.81 84 LEU A CA 1
ATOM 649 C C . LEU A 1 84 ? -5.567 -6.874 -0.174 1.00 97.81 84 LEU A C 1
ATOM 651 O O . LEU A 1 84 ? -5.029 -7.977 -0.245 1.00 97.81 84 LEU A O 1
ATOM 655 N N . SER A 1 85 ? -4.941 -5.767 -0.581 1.00 97.81 85 SER A N 1
ATOM 656 C CA . SER A 1 85 ? -3.645 -5.731 -1.274 1.00 97.81 85 SER A CA 1
ATOM 657 C C . SER A 1 85 ? -2.602 -4.911 -0.512 1.00 97.81 85 SER A C 1
ATOM 659 O O . SER A 1 85 ? -2.124 -3.896 -1.024 1.00 97.81 85 SER A O 1
ATOM 661 N N . PRO A 1 86 ? -2.201 -5.316 0.708 1.00 98.19 86 PRO A N 1
ATOM 662 C CA . PRO A 1 86 ? -1.317 -4.504 1.531 1.00 98.19 86 PRO A CA 1
ATOM 663 C C . PRO A 1 86 ? 0.063 -4.343 0.881 1.00 98.19 86 PRO A C 1
ATOM 665 O O . PRO A 1 86 ? 0.569 -5.245 0.196 1.00 98.19 86 PRO A O 1
ATOM 668 N N . VAL A 1 87 ? 0.674 -3.178 1.114 1.00 98.62 87 VAL A N 1
ATOM 669 C CA . VAL A 1 87 ? 1.987 -2.813 0.564 1.00 98.62 87 VAL A CA 1
ATOM 670 C C . VAL A 1 87 ? 3.060 -3.761 1.105 1.00 98.62 87 VAL A C 1
ATOM 672 O O . VAL A 1 87 ? 3.063 -4.125 2.280 1.00 98.62 87 VAL A O 1
ATOM 675 N N . LEU A 1 88 ? 3.994 -4.174 0.253 1.00 98.50 88 LEU A N 1
ATOM 676 C CA . LEU A 1 88 ? 5.153 -4.961 0.663 1.00 98.50 88 LEU A CA 1
ATOM 677 C C . LEU A 1 88 ? 6.065 -4.130 1.585 1.00 98.50 88 LEU A C 1
ATOM 679 O O . LEU A 1 88 ? 6.420 -2.999 1.258 1.00 98.50 88 LEU A O 1
ATOM 683 N N . GLY A 1 89 ? 6.453 -4.690 2.728 1.00 98.00 89 GLY A N 1
ATOM 684 C CA . GLY A 1 89 ? 7.167 -3.996 3.805 1.00 98.00 89 GLY A CA 1
ATOM 685 C C . GLY A 1 89 ? 6.268 -3.200 4.758 1.00 98.00 89 GLY A C 1
ATOM 686 O O . GLY A 1 89 ? 6.772 -2.459 5.595 1.00 98.00 89 GLY A O 1
ATOM 687 N N . ASP A 1 90 ? 4.940 -3.316 4.657 1.00 98.12 90 ASP A N 1
ATOM 688 C CA . ASP A 1 90 ? 4.029 -2.637 5.582 1.00 98.12 90 ASP A CA 1
ATOM 689 C C . ASP A 1 90 ? 3.908 -3.398 6.905 1.00 98.12 90 ASP A C 1
ATOM 691 O O . ASP A 1 90 ? 3.135 -4.343 7.027 1.00 98.12 90 ASP A O 1
ATOM 695 N N . HIS A 1 91 ? 4.664 -2.988 7.917 1.00 96.88 91 HIS A N 1
ATOM 696 C CA . HIS A 1 91 ? 4.609 -3.577 9.261 1.00 96.88 91 HIS A CA 1
ATOM 697 C C . HIS A 1 91 ? 3.575 -2.914 10.187 1.00 96.88 91 HIS A C 1
ATOM 699 O O . HIS A 1 91 ? 3.454 -3.297 11.348 1.00 96.88 91 HIS A O 1
ATOM 705 N N . LEU A 1 92 ? 2.839 -1.911 9.696 1.00 96.12 92 LEU A N 1
ATOM 706 C CA . LEU A 1 92 ? 1.859 -1.175 10.496 1.00 96.12 92 LEU A CA 1
ATOM 707 C C . LEU A 1 92 ? 0.435 -1.660 10.250 1.00 96.12 92 LEU A C 1
ATOM 709 O O . LEU A 1 92 ? -0.314 -1.840 11.205 1.00 96.12 92 LEU A O 1
ATOM 713 N N . TYR A 1 93 ? 0.062 -1.868 8.986 1.00 97.50 93 TYR A N 1
ATOM 714 C CA . TYR A 1 93 ? -1.332 -2.130 8.614 1.00 97.50 93 TYR A CA 1
ATOM 715 C C . TYR A 1 93 ? -1.559 -3.481 7.943 1.00 97.50 93 TYR A C 1
ATOM 717 O O . TYR A 1 93 ? -2.698 -3.939 7.903 1.00 97.50 93 TYR A O 1
ATOM 725 N N . SER A 1 94 ? -0.513 -4.164 7.462 1.00 96.94 94 SER A N 1
ATOM 726 C CA . SER A 1 94 ? -0.690 -5.446 6.756 1.00 96.94 94 SER A CA 1
ATOM 727 C C . SER A 1 94 ? -1.313 -6.547 7.616 1.00 96.94 94 SER A C 1
ATOM 729 O O . SER A 1 94 ? -1.958 -7.443 7.077 1.00 96.94 94 SER A O 1
ATOM 731 N N . SER A 1 95 ? -1.172 -6.469 8.944 1.00 95.44 95 SER A N 1
ATOM 732 C CA . SER A 1 95 ? -1.774 -7.408 9.896 1.00 95.44 95 SER A CA 1
ATOM 733 C C . SER A 1 95 ? -3.301 -7.397 9.887 1.00 95.44 95 SER A C 1
ATOM 735 O O . SER A 1 95 ? -3.901 -8.370 10.332 1.00 95.44 95 SER A O 1
ATOM 737 N N . ARG A 1 96 ? -3.918 -6.349 9.328 1.00 96.44 96 ARG A N 1
ATOM 738 C CA . ARG A 1 96 ? -5.368 -6.231 9.136 1.00 96.44 96 ARG A CA 1
ATOM 739 C C . ARG A 1 96 ? -5.904 -7.081 7.991 1.00 96.44 96 ARG A C 1
ATOM 741 O O . ARG A 1 96 ? -7.115 -7.159 7.829 1.00 96.44 96 ARG A O 1
ATOM 748 N N . VAL A 1 97 ? -5.038 -7.703 7.191 1.00 96.75 97 VAL A N 1
ATOM 749 C CA . VAL A 1 97 ? -5.460 -8.660 6.163 1.00 96.75 97 VAL A CA 1
ATOM 750 C C . VAL A 1 97 ? -5.173 -10.074 6.652 1.00 96.75 97 VAL A C 1
ATOM 752 O O . VAL A 1 97 ? -4.024 -10.521 6.660 1.00 96.75 97 VAL A O 1
ATOM 755 N N . GLY A 1 98 ? -6.230 -10.768 7.067 1.00 94.19 98 GLY A N 1
ATOM 756 C CA . GLY A 1 98 ? -6.199 -12.185 7.413 1.00 94.19 98 GLY A CA 1
ATOM 757 C C . GLY A 1 98 ? -6.479 -13.076 6.203 1.00 94.19 98 GLY A C 1
ATOM 758 O O . GLY A 1 98 ? -6.805 -12.587 5.122 1.00 94.19 98 GLY A O 1
ATOM 759 N N . THR A 1 99 ? -6.376 -14.389 6.404 1.00 93.00 99 THR A N 1
ATOM 760 C CA . THR A 1 99 ? -6.754 -15.402 5.410 1.00 93.00 99 THR A CA 1
ATOM 761 C C . THR A 1 99 ? -7.567 -16.506 6.091 1.00 93.00 99 THR A C 1
ATOM 763 O O . THR A 1 99 ? -7.155 -16.992 7.143 1.00 93.00 99 THR A O 1
ATOM 766 N N . VAL A 1 100 ? -8.681 -16.935 5.493 1.00 93.50 100 VAL A N 1
ATOM 767 C CA . VAL A 1 100 ? -9.460 -18.120 5.899 1.00 93.50 100 VAL A CA 1
ATOM 768 C C . VAL A 1 100 ? -9.625 -19.016 4.679 1.00 93.50 100 VAL A C 1
ATOM 770 O O . VAL A 1 100 ? -10.124 -18.570 3.656 1.00 93.50 100 VAL A O 1
ATOM 773 N N . LEU A 1 101 ? -9.184 -20.276 4.770 1.00 92.00 101 LEU A N 1
ATOM 774 C CA . L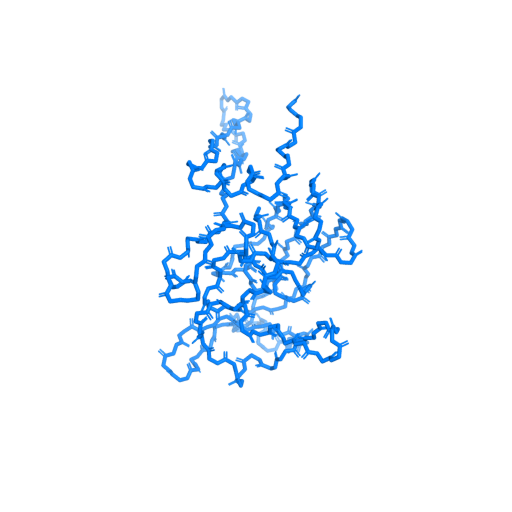EU A 1 101 ? -9.245 -21.247 3.661 1.00 92.00 101 LEU A CA 1
ATOM 775 C C . LEU A 1 101 ? -8.604 -20.748 2.347 1.00 92.00 101 LEU A C 1
ATOM 777 O O . LEU A 1 101 ? -9.036 -21.113 1.262 1.00 92.00 101 LEU A O 1
ATOM 781 N N . GLY A 1 102 ? -7.566 -19.914 2.446 1.00 87.75 102 GLY A N 1
ATOM 782 C CA . GLY A 1 102 ? -6.904 -19.300 1.289 1.00 87.75 102 GLY A CA 1
ATOM 783 C C . GLY A 1 102 ? -7.506 -17.963 0.846 1.00 87.75 102 GLY A C 1
ATOM 784 O O . GLY A 1 102 ? -6.821 -17.201 0.168 1.00 87.75 102 GLY A O 1
ATOM 785 N N . GLU A 1 103 ? -8.707 -17.616 1.312 1.00 92.12 103 GLU A N 1
ATOM 786 C CA . GLU A 1 103 ? -9.390 -16.375 0.947 1.00 92.12 103 GLU A CA 1
ATOM 787 C C . GLU A 1 103 ? -9.016 -15.218 1.888 1.00 92.12 103 GLU A C 1
ATOM 789 O O . GLU A 1 103 ? -9.097 -15.366 3.115 1.00 92.12 103 GLU A O 1
ATOM 794 N N . PRO A 1 104 ? -8.588 -14.057 1.357 1.00 95.00 104 PRO A N 1
ATOM 795 C CA . PRO A 1 104 ? -8.240 -12.907 2.174 1.00 95.00 104 PRO A CA 1
ATOM 796 C C . PRO A 1 104 ? -9.484 -12.198 2.721 1.00 95.00 104 PRO A C 1
ATOM 798 O O . PRO A 1 104 ? -10.499 -12.074 2.041 1.00 95.00 104 PRO A O 1
ATOM 801 N N . PHE A 1 105 ? -9.385 -11.656 3.932 1.00 95.94 105 PHE A N 1
ATOM 802 C CA . PHE A 1 105 ? -10.445 -10.842 4.533 1.00 95.94 105 PHE A CA 1
ATOM 803 C C . PHE A 1 105 ? -9.871 -9.746 5.438 1.00 95.94 105 PHE A C 1
ATOM 805 O O . PHE A 1 105 ? -8.716 -9.811 5.867 1.00 95.94 105 PHE A O 1
ATOM 812 N N . LEU A 1 106 ? -10.683 -8.722 5.716 1.00 96.19 106 LEU A N 1
ATOM 813 C CA . LEU A 1 106 ? -10.320 -7.632 6.618 1.00 96.19 106 LEU A CA 1
ATOM 814 C C . LEU A 1 106 ? -10.627 -8.001 8.067 1.00 96.19 106 LEU A C 1
ATOM 816 O O . LEU A 1 106 ? -11.761 -8.332 8.405 1.00 96.19 106 LEU A O 1
ATOM 820 N N . LEU A 1 107 ? -9.618 -7.874 8.918 1.00 95.00 107 LEU A N 1
ATOM 821 C CA . LEU A 1 107 ? -9.747 -7.905 10.367 1.00 95.00 107 LEU A CA 1
ATOM 822 C C . LEU A 1 107 ? -10.071 -6.505 10.900 1.00 95.00 107 LEU A C 1
ATOM 824 O O . LEU A 1 107 ? -9.736 -5.491 10.275 1.00 95.00 107 LEU A O 1
ATOM 828 N N . LEU A 1 108 ? -10.703 -6.453 12.074 1.00 90.12 108 LEU A N 1
ATOM 829 C CA . LEU A 1 108 ? -11.008 -5.197 12.752 1.00 90.12 108 LEU A CA 1
ATOM 830 C C . LEU A 1 108 ? -9.715 -4.480 13.137 1.00 90.12 108 LEU A C 1
ATOM 832 O O . LEU A 1 108 ? -8.760 -5.087 13.627 1.00 90.12 108 LEU A O 1
ATOM 836 N N . ALA A 1 109 ? -9.675 -3.175 12.883 1.00 84.75 109 ALA A N 1
ATOM 837 C CA . ALA A 1 109 ? -8.469 -2.382 13.063 1.00 84.75 109 ALA A CA 1
ATOM 838 C C . ALA A 1 109 ? -8.071 -2.256 14.541 1.00 84.75 109 ALA A C 1
ATOM 840 O O . ALA A 1 109 ? -6.885 -2.151 14.838 1.00 84.75 109 ALA A O 1
ATOM 841 N N . GLU A 1 110 ? -9.060 -2.282 15.431 1.00 80.75 110 GLU A N 1
ATOM 842 C CA . GLU A 1 110 ? -8.943 -2.196 16.885 1.00 80.75 110 GLU A CA 1
ATOM 843 C C . GLU A 1 110 ? -8.364 -3.475 17.509 1.00 80.75 110 GLU A C 1
ATOM 845 O O . GLU A 1 110 ? -7.745 -3.415 18.563 1.00 80.75 110 GLU A O 1
ATOM 850 N N . GLU A 1 111 ? -8.520 -4.622 16.844 1.00 85.50 111 GLU A N 1
ATOM 851 C CA . GLU A 1 111 ? -8.071 -5.938 17.328 1.00 85.50 111 GLU A CA 1
ATOM 852 C C . GLU A 1 111 ? -6.739 -6.375 16.696 1.00 85.50 111 GLU A C 1
ATOM 854 O O . GLU A 1 111 ? -6.280 -7.506 16.865 1.00 85.50 111 GLU A O 1
ATOM 859 N N . THR A 1 112 ? -6.120 -5.493 15.909 1.00 89.00 112 THR A N 1
ATOM 860 C CA . THR A 1 112 ? -4.949 -5.812 15.089 1.00 89.00 112 THR A CA 1
ATOM 861 C C . THR A 1 112 ? -3.815 -4.821 15.330 1.00 89.00 112 THR A C 1
ATOM 863 O O . THR A 1 112 ? -3.582 -3.923 14.510 1.00 89.00 112 THR A O 1
ATOM 866 N N . PRO A 1 113 ? -3.055 -4.987 16.430 1.00 89.94 113 PRO A N 1
ATOM 867 C CA . PRO A 1 113 ? -1.880 -4.166 16.666 1.00 89.94 113 PRO A CA 1
ATOM 868 C C . PRO A 1 113 ? -0.839 -4.349 15.541 1.00 89.94 113 PRO A C 1
ATOM 870 O O . PRO A 1 113 ? -0.828 -5.377 14.836 1.00 89.94 113 PRO A O 1
ATOM 873 N N . PRO A 1 114 ? 0.058 -3.365 15.349 1.00 94.19 114 PRO A N 1
ATOM 874 C CA . PRO A 1 114 ? 1.143 -3.461 14.387 1.00 94.19 114 PRO A CA 1
ATOM 875 C C . PRO A 1 114 ? 2.016 -4.680 14.669 1.00 94.19 114 PRO A C 1
ATOM 877 O O . PRO A 1 114 ? 2.404 -4.948 15.806 1.00 94.19 114 PRO A O 1
ATOM 880 N N . ARG A 1 115 ? 2.369 -5.414 13.616 1.00 93.44 115 ARG A N 1
ATOM 881 C CA . ARG A 1 115 ? 3.331 -6.516 13.691 1.00 93.44 115 ARG A CA 1
ATOM 882 C C . ARG A 1 115 ? 4.122 -6.609 12.401 1.00 93.44 115 ARG A C 1
ATOM 884 O O . ARG A 1 115 ? 3.664 -6.187 11.340 1.00 93.44 115 ARG A O 1
ATOM 891 N N . THR A 1 116 ? 5.291 -7.240 12.490 1.00 95.94 116 THR A N 1
ATOM 892 C CA . THR A 1 116 ? 6.092 -7.566 11.304 1.00 95.94 116 THR A CA 1
ATOM 893 C C . THR A 1 116 ? 5.211 -8.265 10.268 1.00 95.94 116 THR A C 1
ATOM 895 O O . THR A 1 116 ? 4.487 -9.209 10.593 1.00 95.94 116 THR A O 1
ATOM 898 N N . GLN A 1 117 ? 5.268 -7.774 9.030 1.00 96.56 117 GLN A N 1
ATOM 899 C CA . GLN A 1 117 ? 4.468 -8.305 7.930 1.00 96.56 117 GLN A CA 1
ATOM 900 C C . GLN A 1 117 ? 4.787 -9.786 7.734 1.00 96.56 117 GLN A C 1
ATOM 902 O O . GLN A 1 117 ? 5.954 -10.177 7.693 1.00 96.56 117 GLN A O 1
ATOM 907 N N . VAL A 1 118 ? 3.740 -10.592 7.589 1.00 94.25 118 VAL A N 1
ATOM 908 C CA . VAL A 1 118 ? 3.850 -12.007 7.239 1.00 94.25 118 VAL A CA 1
ATOM 909 C C . VAL A 1 118 ? 3.543 -12.135 5.754 1.00 94.25 118 VAL A C 1
ATOM 911 O O . VAL A 1 118 ? 2.531 -11.612 5.287 1.00 94.25 118 VAL A O 1
ATOM 914 N N . LEU A 1 119 ? 4.441 -12.784 5.020 1.00 93.62 119 LEU A N 1
ATOM 915 C CA . LEU A 1 119 ? 4.285 -13.071 3.597 1.00 93.62 119 LEU A CA 1
ATOM 916 C C . LEU A 1 119 ? 4.003 -14.559 3.413 1.00 93.62 119 LEU A C 1
ATOM 918 O O . LEU A 1 119 ? 4.396 -15.375 4.247 1.00 93.62 119 LEU A O 1
ATOM 922 N N . ASP A 1 120 ? 3.352 -14.911 2.311 1.00 91.31 120 ASP A N 1
ATOM 923 C CA . ASP A 1 120 ? 3.249 -16.303 1.900 1.00 91.31 120 ASP A CA 1
ATOM 924 C C . ASP A 1 120 ? 4.637 -16.882 1.570 1.00 91.31 120 ASP A C 1
ATOM 926 O O . ASP A 1 120 ? 5.580 -16.166 1.211 1.00 91.31 120 ASP A O 1
ATOM 930 N N . GLU A 1 121 ? 4.775 -18.201 1.707 1.00 92.00 121 GLU A N 1
ATOM 931 C CA . GLU A 1 121 ? 6.059 -18.883 1.522 1.00 92.00 121 GLU A CA 1
ATOM 932 C C . GLU A 1 121 ? 6.626 -18.693 0.111 1.00 92.00 121 GLU A C 1
ATOM 934 O O . GLU A 1 121 ? 7.835 -18.514 -0.045 1.00 92.00 121 GLU A O 1
ATOM 939 N N . HIS A 1 122 ? 5.768 -18.672 -0.911 1.00 93.06 122 HIS A N 1
ATOM 940 C CA . HIS A 1 122 ? 6.182 -18.504 -2.305 1.00 93.06 122 HIS A CA 1
ATOM 941 C C . HIS A 1 122 ? 6.776 -17.114 -2.552 1.00 93.06 122 HIS A C 1
ATOM 943 O O . HIS A 1 122 ? 7.840 -16.977 -3.165 1.00 93.06 122 HIS A O 1
ATOM 949 N N . LEU A 1 123 ? 6.139 -16.071 -2.021 1.00 94.00 123 LEU A N 1
ATOM 950 C CA . LEU A 1 123 ? 6.633 -14.703 -2.086 1.00 94.00 123 LEU A CA 1
ATOM 951 C C . LEU A 1 123 ? 7.939 -14.539 -1.299 1.00 94.00 123 LEU A C 1
ATOM 953 O O . LEU A 1 123 ? 8.879 -13.924 -1.809 1.00 94.00 123 LEU A O 1
ATOM 957 N N . MET A 1 124 ? 8.054 -15.139 -0.107 1.00 94.56 124 MET A N 1
ATOM 958 C CA . MET A 1 124 ? 9.313 -15.142 0.653 1.00 94.56 124 MET A CA 1
ATOM 959 C C . MET A 1 124 ? 10.455 -15.807 -0.121 1.00 94.56 124 MET A C 1
ATOM 961 O O . MET A 1 124 ? 11.553 -15.246 -0.193 1.00 94.56 124 MET A O 1
ATOM 965 N N . GLN A 1 125 ? 10.203 -16.970 -0.731 1.00 95.31 125 GLN A N 1
ATOM 966 C CA . GLN A 1 125 ? 11.195 -17.700 -1.525 1.00 95.31 125 GLN A CA 1
ATOM 967 C C . GLN A 1 125 ? 11.695 -16.865 -2.706 1.00 95.31 125 GLN A C 1
ATOM 969 O O . GLN A 1 125 ? 12.905 -16.753 -2.918 1.00 95.31 125 GLN A O 1
ATOM 974 N N . LYS A 1 126 ? 10.786 -16.211 -3.438 1.00 95.75 126 LYS A N 1
ATOM 975 C CA . LYS A 1 126 ? 11.148 -15.328 -4.557 1.00 95.75 126 LYS A CA 1
ATOM 976 C C . LYS A 1 126 ? 11.979 -14.135 -4.131 1.00 95.75 126 LYS A C 1
ATOM 978 O O . LYS A 1 126 ? 12.984 -13.832 -4.767 1.00 95.75 126 LYS A O 1
ATOM 983 N N . LEU A 1 127 ? 11.578 -13.481 -3.043 1.00 95.12 127 LEU A N 1
ATOM 984 C CA . LEU A 1 127 ? 12.309 -12.349 -2.479 1.00 95.12 127 LEU A CA 1
ATOM 985 C C . LEU A 1 127 ? 13.618 -12.772 -1.801 1.00 95.12 127 LEU A C 1
ATOM 987 O O . LEU A 1 127 ? 14.419 -11.912 -1.437 1.00 95.12 127 LEU A O 1
ATOM 991 N N . ARG A 1 128 ? 13.858 -14.085 -1.659 1.00 94.50 128 ARG A N 1
ATOM 992 C CA . ARG A 1 128 ? 15.006 -14.676 -0.959 1.00 94.50 128 ARG A CA 1
ATOM 993 C C . ARG A 1 128 ? 15.099 -14.183 0.486 1.00 94.50 128 ARG A C 1
ATOM 995 O O . ARG A 1 128 ? 16.188 -13.939 1.005 1.00 94.50 128 ARG A O 1
ATOM 1002 N N . LEU A 1 129 ? 13.941 -14.020 1.121 1.00 93.19 129 LEU A N 1
ATOM 1003 C CA . LEU A 1 129 ? 13.816 -13.568 2.500 1.00 93.19 129 LEU A CA 1
ATOM 1004 C C . LEU A 1 129 ? 13.620 -14.757 3.436 1.00 93.19 129 LEU A C 1
ATOM 1006 O O . LEU A 1 129 ? 13.117 -15.811 3.054 1.00 93.19 129 LEU A O 1
ATOM 1010 N N . ARG A 1 130 ? 14.019 -14.563 4.692 1.00 91.38 130 ARG A N 1
ATOM 1011 C CA . ARG A 1 130 ? 13.690 -15.465 5.796 1.00 91.38 130 ARG A CA 1
ATOM 1012 C C . ARG A 1 130 ? 12.822 -14.719 6.798 1.00 91.38 130 ARG A C 1
ATOM 1014 O O . ARG A 1 130 ? 13.010 -13.515 6.984 1.00 91.38 130 ARG A O 1
ATOM 1021 N N . GLN A 1 131 ? 11.946 -15.431 7.503 1.00 86.00 131 GLN A N 1
ATOM 1022 C CA . GLN A 1 131 ? 11.035 -14.816 8.471 1.00 86.00 131 GLN A CA 1
ATOM 1023 C C . GLN A 1 131 ? 11.775 -13.974 9.526 1.00 86.00 131 GLN A C 1
ATOM 1025 O O . GLN A 1 131 ? 11.311 -12.903 9.906 1.00 86.00 131 GLN A O 1
ATOM 1030 N N . GLN A 1 132 ? 12.969 -14.404 9.946 1.00 89.12 132 GLN A N 1
ATOM 1031 C CA . GLN A 1 132 ? 13.763 -13.719 10.969 1.00 89.12 132 GLN A CA 1
ATOM 1032 C C . GLN A 1 132 ? 14.258 -12.336 10.535 1.00 89.12 132 GLN A C 1
ATOM 1034 O O . GLN A 1 132 ? 14.603 -11.539 11.395 1.00 89.12 132 GLN A O 1
ATOM 1039 N N . VAL A 1 133 ? 14.323 -12.038 9.233 1.00 92.06 133 VAL A N 1
ATOM 1040 C CA . VAL A 1 133 ? 14.795 -10.738 8.719 1.00 92.06 133 VAL A CA 1
ATOM 1041 C C . VAL A 1 133 ? 13.667 -9.877 8.157 1.00 92.06 133 VAL A C 1
ATOM 1043 O O . VAL A 1 133 ? 13.928 -8.769 7.695 1.00 92.06 133 VAL A O 1
ATOM 1046 N N . MET A 1 134 ? 12.417 -10.348 8.226 1.00 93.25 134 MET A N 1
ATOM 1047 C CA . MET A 1 134 ? 11.254 -9.654 7.664 1.00 93.25 134 MET A CA 1
ATOM 1048 C C . MET A 1 134 ? 11.072 -8.241 8.213 1.00 93.25 134 MET A C 1
ATOM 1050 O O . MET A 1 134 ? 10.691 -7.356 7.459 1.00 93.25 134 MET A O 1
ATOM 1054 N N . PHE A 1 135 ? 11.423 -8.005 9.479 1.00 93.44 135 PHE A N 1
ATOM 1055 C CA . PHE A 1 135 ? 11.346 -6.687 10.122 1.00 93.44 135 PHE A CA 1
ATOM 1056 C C . PHE A 1 135 ? 12.258 -5.621 9.485 1.00 93.44 135 PHE A C 1
ATOM 1058 O O . PHE A 1 135 ? 12.131 -4.438 9.788 1.00 93.44 135 PHE A O 1
ATOM 1065 N N . ARG A 1 136 ? 13.222 -6.031 8.647 1.00 93.19 136 ARG A N 1
ATOM 1066 C CA . ARG A 1 136 ? 14.131 -5.133 7.916 1.00 93.19 136 ARG A CA 1
ATOM 1067 C C . ARG A 1 136 ? 13.615 -4.772 6.525 1.00 93.19 136 ARG A C 1
ATOM 1069 O O . ARG A 1 136 ? 14.268 -3.998 5.824 1.00 93.19 136 ARG A O 1
ATOM 1076 N N . LEU A 1 137 ? 12.507 -5.370 6.091 1.00 95.50 137 LEU A N 1
ATOM 1077 C CA . LEU A 1 137 ? 11.965 -5.139 4.764 1.00 95.50 137 LEU A CA 1
ATOM 1078 C C . LEU A 1 137 ? 11.433 -3.707 4.671 1.00 95.50 137 LEU A C 1
ATOM 1080 O O . LEU A 1 137 ? 10.553 -3.303 5.421 1.00 95.50 137 LEU A O 1
ATOM 1084 N N . GLN A 1 138 ? 11.974 -2.931 3.737 1.00 96.75 138 GLN A N 1
ATOM 1085 C CA . GLN A 1 138 ? 11.558 -1.544 3.552 1.00 96.75 138 GLN A CA 1
ATOM 1086 C C . GLN A 1 138 ? 10.168 -1.468 2.917 1.00 96.75 138 GLN A C 1
ATOM 1088 O O . GLN A 1 138 ? 9.784 -2.326 2.119 1.00 96.75 138 GLN A O 1
ATOM 1093 N N . LEU A 1 139 ? 9.428 -0.407 3.233 1.00 98.38 139 LEU A N 1
ATOM 1094 C CA . LEU A 1 139 ? 8.128 -0.142 2.629 1.00 98.38 139 LEU A CA 1
ATOM 1095 C C . LEU A 1 139 ? 8.288 0.140 1.127 1.00 98.38 139 LEU A C 1
ATOM 1097 O O . LEU A 1 139 ? 8.934 1.106 0.723 1.00 98.38 139 LEU A O 1
ATOM 1101 N N . HIS A 1 140 ? 7.654 -0.670 0.283 1.00 98.56 140 HIS A N 1
ATOM 1102 C CA . HIS A 1 140 ? 7.687 -0.531 -1.175 1.00 98.56 140 HIS A CA 1
ATOM 1103 C C . HIS A 1 140 ? 6.619 0.452 -1.668 1.00 98.56 140 HIS A C 1
ATOM 1105 O O . HIS A 1 140 ? 5.778 0.145 -2.523 1.00 98.56 140 HIS A O 1
ATOM 1111 N N . LEU A 1 141 ? 6.678 1.671 -1.135 1.00 98.38 141 LEU A N 1
ATOM 1112 C CA . LEU A 1 141 ? 5.839 2.803 -1.501 1.00 98.38 141 LEU A CA 1
ATOM 1113 C C . LEU A 1 141 ? 6.742 3.958 -1.938 1.00 98.38 141 LEU A C 1
ATOM 1115 O O . LEU A 1 141 ? 7.472 4.519 -1.131 1.00 98.38 141 LEU A O 1
ATOM 1119 N N . HIS A 1 142 ? 6.707 4.287 -3.228 1.00 97.69 142 HIS A N 1
ATOM 1120 C CA . HIS A 1 142 ? 7.600 5.268 -3.842 1.00 97.69 142 HIS A CA 1
ATOM 1121 C C . HIS A 1 142 ? 6.794 6.404 -4.467 1.00 97.69 142 HIS A C 1
ATOM 1123 O O . HIS A 1 142 ? 5.900 6.143 -5.276 1.00 97.69 142 HIS A O 1
ATOM 1129 N N . LEU A 1 143 ? 7.123 7.650 -4.117 1.00 97.25 143 LEU A N 1
ATOM 1130 C CA . LEU A 1 143 ? 6.593 8.830 -4.797 1.00 97.25 143 LEU A CA 1
ATOM 1131 C C . LEU A 1 143 ? 7.351 9.008 -6.113 1.00 97.25 143 LEU A C 1
ATOM 1133 O O . LEU A 1 143 ? 8.420 9.608 -6.152 1.00 97.25 143 LEU A O 1
ATOM 1137 N N . HIS A 1 144 ? 6.810 8.434 -7.185 1.00 95.94 144 HIS A N 1
ATOM 1138 C CA . HIS A 1 144 ? 7.483 8.423 -8.480 1.00 95.94 144 HIS A CA 1
ATOM 1139 C C . HIS A 1 144 ? 7.350 9.745 -9.238 1.00 95.94 144 HIS A C 1
ATOM 1141 O O . HIS A 1 144 ? 8.310 10.173 -9.870 1.00 95.94 144 HIS A O 1
ATOM 1147 N N . GLN A 1 145 ? 6.177 10.378 -9.189 1.00 94.94 145 GLN A N 1
ATOM 1148 C CA . GLN A 1 145 ? 5.869 11.572 -9.972 1.00 94.94 145 GLN A CA 1
ATOM 1149 C C . GLN A 1 145 ? 5.122 12.598 -9.125 1.00 94.94 145 GLN A C 1
ATOM 1151 O O . GLN A 1 145 ? 4.240 12.239 -8.343 1.00 94.94 145 GLN A O 1
ATOM 1156 N N . LEU A 1 146 ? 5.458 13.872 -9.314 1.00 94.44 146 LEU A N 1
ATOM 1157 C CA . LEU A 1 146 ? 4.750 15.008 -8.739 1.00 94.44 146 LEU A CA 1
ATOM 1158 C C . LEU A 1 146 ? 4.576 16.083 -9.814 1.00 94.44 146 LEU A C 1
ATOM 1160 O O . LEU A 1 146 ? 5.554 16.648 -10.302 1.00 94.44 146 LEU A O 1
ATOM 1164 N N . LEU A 1 147 ? 3.325 16.359 -10.181 1.00 91.69 147 LEU A N 1
ATOM 1165 C CA . LEU A 1 147 ? 2.984 17.442 -11.096 1.00 91.69 147 LEU A CA 1
ATOM 1166 C C . LEU A 1 147 ? 2.837 18.739 -10.300 1.00 91.69 147 LEU A C 1
ATOM 1168 O O . LEU A 1 147 ? 1.972 18.835 -9.428 1.00 91.69 147 LEU A O 1
ATOM 1172 N N . LEU A 1 148 ? 3.676 19.725 -10.599 1.00 89.44 148 LEU A N 1
ATOM 1173 C CA . LEU A 1 148 ? 3.581 21.049 -10.000 1.00 89.44 148 LEU A CA 1
ATOM 1174 C C . LEU A 1 148 ? 2.571 21.908 -10.777 1.00 89.44 148 LEU A C 1
ATOM 1176 O O . LEU A 1 148 ? 2.517 21.822 -12.009 1.00 89.44 148 LEU A O 1
ATOM 1180 N N . PRO A 1 149 ? 1.764 22.727 -10.079 1.00 85.44 149 PRO A N 1
ATOM 1181 C CA . PRO A 1 149 ? 0.866 23.666 -10.736 1.00 85.44 149 PRO A CA 1
ATOM 1182 C C . PRO A 1 149 ? 1.659 24.697 -11.549 1.00 85.44 149 PRO A C 1
ATOM 1184 O O . PRO A 1 149 ? 2.817 24.987 -11.246 1.00 85.44 149 PRO A O 1
ATOM 1187 N N . ASP A 1 150 ? 1.013 25.258 -12.570 1.00 78.88 150 ASP A N 1
ATOM 1188 C CA . ASP A 1 150 ? 1.559 26.367 -13.350 1.00 78.88 150 ASP A CA 1
ATOM 1189 C C . ASP A 1 150 ? 1.879 27.556 -12.423 1.00 78.88 150 ASP A C 1
ATOM 1191 O O . ASP A 1 150 ? 1.041 27.982 -11.623 1.00 78.88 150 ASP A O 1
ATOM 1195 N N . GLY A 1 151 ? 3.105 28.078 -12.508 1.00 66.62 151 GLY A N 1
ATOM 1196 C CA . GLY A 1 151 ? 3.483 29.341 -11.868 1.00 66.62 151 GLY A CA 1
ATOM 1197 C C . GLY A 1 151 ? 3.150 30.533 -12.769 1.00 66.62 151 GLY A C 1
ATOM 1198 O O . GLY A 1 151 ? 2.854 30.356 -13.948 1.00 66.62 151 GLY A O 1
ATOM 1199 N N . CYS A 1 152 ? 3.262 31.765 -12.257 1.00 59.03 152 CYS A N 1
ATOM 1200 C CA . CYS A 1 152 ? 2.934 32.984 -13.017 1.00 59.03 152 CYS A CA 1
ATOM 1201 C C . CYS A 1 152 ? 3.698 33.158 -14.350 1.00 59.03 152 CYS A C 1
ATOM 1203 O O . CYS A 1 152 ? 3.293 33.999 -15.147 1.00 59.03 152 CYS A O 1
ATOM 1205 N N . CYS A 1 153 ? 4.779 32.404 -14.604 1.00 57.19 153 CYS A N 1
ATOM 1206 C CA . CYS A 1 153 ? 5.653 32.614 -15.764 1.00 57.19 153 CYS A CA 1
ATOM 1207 C C . CYS A 1 153 ? 6.119 31.347 -16.517 1.00 57.19 153 CYS A C 1
ATOM 1209 O O . CYS A 1 153 ? 6.956 31.486 -17.406 1.00 57.19 153 CYS A O 1
ATOM 1211 N N . SER A 1 154 ? 5.642 30.128 -16.227 1.00 60.59 154 SER A N 1
ATOM 1212 C CA . SER A 1 154 ? 6.041 28.952 -17.030 1.00 60.59 154 SER A CA 1
ATOM 1213 C C . SER A 1 154 ? 5.142 27.723 -16.860 1.00 60.59 154 SER A C 1
ATOM 1215 O O . SER A 1 154 ? 4.475 27.544 -15.842 1.00 60.59 154 SER A O 1
ATOM 1217 N N . SER A 1 155 ? 5.160 26.886 -17.905 1.00 69.56 155 SER A N 1
ATOM 1218 C CA . SER A 1 155 ? 4.441 25.617 -18.067 1.00 69.56 155 SER A CA 1
ATOM 1219 C C . SER A 1 155 ? 4.635 24.627 -16.913 1.00 69.56 155 SER A C 1
ATOM 1221 O O . SER A 1 155 ? 5.745 24.514 -16.391 1.00 69.56 155 SER A O 1
ATOM 1223 N N . ARG A 1 156 ? 3.592 23.837 -16.612 1.00 76.31 156 ARG A N 1
ATOM 1224 C CA . ARG A 1 156 ? 3.581 22.733 -15.632 1.00 76.31 156 ARG A CA 1
ATOM 1225 C C . ARG A 1 156 ? 4.882 21.939 -15.617 1.00 76.31 156 ARG A C 1
ATOM 1227 O O . ARG A 1 156 ? 5.243 21.294 -16.600 1.00 76.31 156 ARG A O 1
ATOM 1234 N N . ALA A 1 157 ? 5.542 21.934 -14.464 1.00 86.94 157 ALA A N 1
ATOM 1235 C CA . ALA A 1 157 ? 6.735 21.133 -14.239 1.00 86.94 157 ALA A CA 1
ATOM 1236 C C . ALA A 1 157 ? 6.353 19.752 -13.686 1.00 86.94 157 ALA A C 1
ATOM 1238 O O . ALA A 1 157 ? 5.652 19.645 -12.678 1.00 86.94 157 ALA A O 1
ATOM 1239 N N . LEU A 1 158 ? 6.836 18.690 -14.333 1.00 91.50 158 LEU A N 1
ATOM 1240 C CA . LEU A 1 158 ? 6.734 17.319 -13.836 1.00 91.50 158 LEU A CA 1
ATOM 1241 C C . LEU A 1 158 ? 8.046 16.938 -13.146 1.00 91.50 158 LEU A C 1
ATOM 1243 O O . LEU A 1 158 ? 9.090 16.852 -13.790 1.00 91.50 158 LEU A O 1
ATOM 1247 N N . LEU A 1 159 ? 7.989 16.678 -11.841 1.00 93.81 159 LEU A N 1
ATOM 1248 C CA . LEU A 1 159 ? 9.104 16.096 -11.102 1.00 93.81 159 LEU A CA 1
ATOM 1249 C C . LEU A 1 159 ? 8.980 14.575 -11.124 1.00 93.81 159 LEU A C 1
ATOM 1251 O O . LEU A 1 159 ? 7.929 14.038 -10.775 1.00 93.81 159 LEU A O 1
ATOM 1255 N N . VAL A 1 160 ? 10.057 13.884 -11.498 1.00 95.44 160 VAL A N 1
ATOM 1256 C CA . VAL A 1 160 ? 10.117 12.418 -11.525 1.00 95.44 160 VAL A CA 1
ATOM 1257 C C . VAL A 1 160 ? 11.283 11.940 -10.667 1.00 95.44 160 VAL A C 1
ATOM 1259 O O . VAL A 1 160 ? 12.416 12.377 -10.854 1.00 95.44 160 VAL A O 1
ATOM 1262 N N . ALA A 1 161 ? 11.015 11.021 -9.742 1.00 95.94 161 ALA A N 1
ATOM 1263 C CA . ALA A 1 161 ? 12.030 10.367 -8.926 1.00 95.94 161 ALA A CA 1
ATOM 1264 C C . ALA A 1 161 ? 12.220 8.911 -9.386 1.00 95.94 161 ALA A C 1
ATOM 1266 O O . ALA A 1 161 ? 11.240 8.149 -9.413 1.00 95.94 161 ALA A O 1
ATOM 1267 N N . PRO A 1 162 ? 13.450 8.471 -9.715 1.00 95.38 162 PRO A N 1
ATOM 1268 C CA . PRO A 1 162 ? 13.703 7.072 -10.042 1.00 95.38 162 PRO A CA 1
ATOM 1269 C C . PRO A 1 162 ? 13.416 6.176 -8.821 1.00 95.38 162 PRO A C 1
ATOM 1271 O O . PRO A 1 162 ? 13.683 6.593 -7.690 1.00 95.38 162 PRO A O 1
ATOM 1274 N N . PRO A 1 163 ? 12.874 4.956 -9.004 1.00 96.06 163 PRO A N 1
ATOM 1275 C CA . PRO A 1 163 ? 12.697 4.026 -7.894 1.00 96.06 163 PRO A CA 1
ATOM 1276 C C . PRO A 1 163 ? 14.042 3.677 -7.233 1.00 96.06 163 PRO A C 1
ATOM 1278 O O . PRO A 1 163 ? 15.043 3.506 -7.936 1.00 96.06 163 PRO A O 1
ATOM 1281 N N . PRO A 1 164 ? 14.089 3.530 -5.899 1.00 97.19 164 PRO A N 1
ATOM 1282 C CA . PRO A 1 164 ? 15.331 3.222 -5.198 1.00 97.19 164 PRO A CA 1
ATOM 1283 C C . PRO A 1 164 ? 15.835 1.798 -5.517 1.00 97.19 164 PRO A C 1
ATOM 1285 O O . PRO A 1 164 ? 15.038 0.926 -5.876 1.00 97.19 164 PRO A O 1
ATOM 1288 N N . PRO A 1 165 ? 17.143 1.505 -5.345 1.00 97.69 165 PRO A N 1
ATOM 1289 C CA . PRO A 1 165 ? 17.730 0.221 -5.743 1.00 97.69 165 PRO A CA 1
ATOM 1290 C C . PRO A 1 165 ? 17.048 -1.017 -5.147 1.00 97.69 165 PRO A C 1
ATOM 1292 O O . PRO A 1 165 ? 16.829 -1.993 -5.863 1.00 97.69 165 PRO A O 1
ATOM 1295 N N . PHE A 1 166 ? 16.658 -0.974 -3.867 1.00 96.81 166 PHE A N 1
ATOM 1296 C CA . PHE A 1 166 ? 15.959 -2.092 -3.219 1.00 96.81 166 PHE A CA 1
ATOM 1297 C C . PHE A 1 166 ? 14.600 -2.372 -3.881 1.00 96.81 166 PHE A C 1
ATOM 1299 O O . PHE A 1 166 ? 14.216 -3.526 -4.047 1.00 96.81 166 PHE A O 1
ATOM 1306 N N . PHE A 1 167 ? 13.900 -1.322 -4.322 1.00 98.06 167 PHE A N 1
ATOM 1307 C CA . PHE A 1 167 ? 12.611 -1.436 -4.994 1.00 98.06 167 PHE A CA 1
ATOM 1308 C C . PHE A 1 167 ? 12.791 -2.123 -6.348 1.00 98.06 167 PHE A C 1
ATOM 1310 O O . PHE A 1 167 ? 12.074 -3.069 -6.662 1.00 98.06 167 PHE A O 1
AT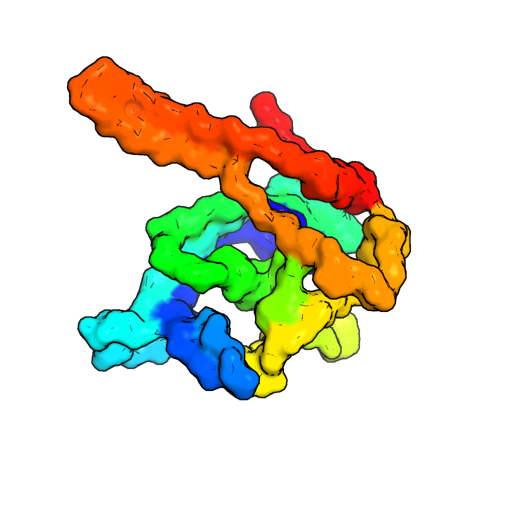OM 1317 N N . LEU A 1 168 ? 13.794 -1.703 -7.127 1.00 98.00 168 LEU A N 1
ATOM 1318 C CA . LEU A 1 168 ? 14.125 -2.321 -8.415 1.00 98.00 168 LEU A CA 1
ATOM 1319 C C . LEU A 1 168 ? 14.562 -3.783 -8.261 1.00 98.00 168 LEU A C 1
ATOM 1321 O O . LEU A 1 168 ? 14.184 -4.630 -9.070 1.00 98.00 168 LEU A O 1
ATOM 1325 N N . GLN A 1 169 ? 15.341 -4.098 -7.224 1.00 97.56 169 GLN A N 1
ATOM 1326 C CA . GLN A 1 169 ? 15.736 -5.471 -6.919 1.00 97.56 169 GLN A CA 1
ATOM 1327 C C . GLN A 1 169 ? 14.515 -6.349 -6.625 1.00 97.56 169 GLN A C 1
ATOM 1329 O O . GLN A 1 169 ? 14.412 -7.450 -7.166 1.00 97.56 169 GLN A O 1
ATOM 1334 N N . THR A 1 170 ? 13.572 -5.846 -5.830 1.00 97.69 170 THR A N 1
ATOM 1335 C CA . THR A 1 170 ? 12.296 -6.518 -5.574 1.00 97.69 170 THR A CA 1
ATOM 1336 C C . THR A 1 170 ? 11.510 -6.747 -6.861 1.00 97.69 170 THR A C 1
ATOM 1338 O O . THR A 1 170 ? 11.078 -7.871 -7.101 1.00 97.69 170 THR A O 1
ATOM 1341 N N . LEU A 1 171 ? 11.370 -5.739 -7.731 1.00 98.00 171 LEU A N 1
ATOM 1342 C CA . LEU A 1 171 ? 10.674 -5.909 -9.013 1.00 98.00 171 LEU A CA 1
ATOM 1343 C C . LEU A 1 171 ? 11.293 -7.029 -9.859 1.00 98.00 171 LEU A C 1
ATOM 1345 O O . LEU A 1 171 ? 10.566 -7.864 -10.392 1.00 98.00 171 LEU A O 1
ATOM 1349 N N . ARG A 1 172 ? 12.630 -7.112 -9.917 1.00 97.88 172 ARG A N 1
ATOM 1350 C CA . ARG A 1 172 ? 13.339 -8.189 -10.631 1.00 97.88 172 ARG A CA 1
ATOM 1351 C C . ARG A 1 172 ? 13.053 -9.567 -10.038 1.00 97.88 172 ARG A C 1
ATOM 1353 O O . ARG A 1 172 ? 12.775 -10.498 -10.790 1.00 97.88 172 ARG A O 1
ATOM 1360 N N . HIS A 1 173 ? 13.096 -9.703 -8.712 1.00 97.56 173 HIS A N 1
ATOM 1361 C CA . HIS A 1 173 ? 12.788 -10.969 -8.030 1.00 97.56 173 HIS A CA 1
ATOM 1362 C C . HIS A 1 173 ? 11.341 -11.415 -8.256 1.00 97.56 173 HIS A C 1
ATOM 1364 O O . HIS A 1 173 ? 11.079 -12.603 -8.439 1.00 97.56 173 HIS A O 1
ATOM 1370 N N . LEU A 1 174 ? 10.412 -10.458 -8.293 1.00 97.50 174 LEU A N 1
ATOM 1371 C CA . LEU A 1 174 ? 8.987 -10.704 -8.516 1.00 97.50 174 LEU A CA 1
ATOM 1372 C C . LEU A 1 174 ? 8.596 -10.779 -9.996 1.00 97.50 174 LEU A C 1
ATOM 1374 O O . LEU A 1 174 ? 7.465 -11.148 -10.299 1.00 97.50 174 LEU A O 1
ATOM 1378 N N . ARG A 1 175 ? 9.527 -10.480 -10.912 1.00 97.50 175 ARG A N 1
ATOM 1379 C CA . ARG A 1 175 ? 9.295 -10.387 -12.363 1.00 97.50 175 ARG A CA 1
ATOM 1380 C C . ARG A 1 175 ? 8.178 -9.400 -12.723 1.00 97.50 175 ARG A C 1
ATOM 1382 O O . ARG A 1 175 ? 7.403 -9.658 -13.637 1.00 97.50 175 ARG A O 1
ATOM 1389 N N . LEU A 1 176 ? 8.116 -8.292 -11.989 1.00 97.81 176 LEU A N 1
ATOM 1390 C CA . LEU A 1 176 ? 7.219 -7.172 -12.253 1.00 97.81 176 LEU A CA 1
ATOM 1391 C C . LEU A 1 176 ? 7.956 -6.109 -13.067 1.00 97.81 176 LEU A C 1
ATOM 1393 O O . LEU A 1 176 ? 9.109 -5.780 -12.776 1.00 97.81 176 LEU A O 1
ATOM 1397 N N . ASN A 1 177 ? 7.278 -5.545 -14.056 1.00 96.56 177 ASN A N 1
ATOM 1398 C CA . ASN A 1 177 ? 7.831 -4.562 -14.972 1.00 96.56 177 ASN A CA 1
ATOM 1399 C C . ASN A 1 177 ? 7.330 -3.161 -14.631 1.00 96.56 177 ASN A C 1
ATOM 1401 O O . ASN A 1 177 ? 6.173 -2.954 -14.271 1.00 96.56 177 ASN A O 1
ATOM 1405 N N . LEU A 1 178 ? 8.226 -2.182 -14.753 1.00 92.38 178 LEU A N 1
ATOM 1406 C CA . LEU A 1 178 ? 7.834 -0.777 -14.752 1.00 92.38 178 LEU A CA 1
ATOM 1407 C C . LEU A 1 178 ? 7.016 -0.476 -16.020 1.00 92.38 178 LEU A C 1
ATOM 1409 O O . LEU A 1 178 ? 7.217 -1.149 -17.035 1.00 92.38 178 LEU A O 1
ATOM 1413 N N . PRO A 1 179 ? 6.117 0.524 -15.983 1.00 86.62 179 PRO A N 1
ATOM 1414 C CA . PRO A 1 179 ? 5.380 0.908 -17.177 1.00 86.62 179 PRO A CA 1
ATOM 1415 C C . PRO A 1 179 ? 6.361 1.372 -18.258 1.00 86.62 179 PRO A C 1
ATOM 1417 O O . PRO A 1 179 ? 7.377 2.005 -17.954 1.00 86.62 179 PRO A O 1
ATOM 1420 N N . SER A 1 180 ? 6.058 1.050 -19.515 1.00 73.69 180 SER A N 1
ATOM 1421 C CA . SER A 1 180 ? 6.740 1.635 -20.669 1.00 73.69 180 SER A CA 1
ATOM 1422 C C . SER A 1 180 ? 6.585 3.156 -20.593 1.00 73.69 180 SER A C 1
ATOM 1424 O O . SER A 1 180 ? 5.462 3.630 -20.405 1.00 73.69 180 SER A O 1
ATOM 1426 N N . MET A 1 181 ? 7.695 3.898 -20.671 1.00 56.97 181 MET A N 1
ATOM 1427 C CA . MET A 1 181 ? 7.637 5.355 -20.839 1.00 56.97 181 MET A CA 1
ATOM 1428 C C . MET A 1 181 ? 7.162 5.719 -22.240 1.00 56.97 181 MET A C 1
ATOM 1430 O O . MET A 1 181 ? 7.523 4.974 -23.180 1.00 56.97 181 MET A O 1
#

InterPro domains:
  IPR020103 Pseudouridine synthase, catalytic domain superfamily [SSF55120] (37-175)
  IPR050188 RluA Pseudouridine Synthase [PTHR21600] (21-174)

Foldseek 3Di:
DKWLFDFPDQWDKQKFKWAWDQAPNDGDIFTDRDDDPVCVVVVRIDIWMKIKGFQWDDDGMTDMDIDTPDDDPCVVQNSCVVSLTGFQLQQARQQQWDDDPNRTDGDHPNVGGGGQHDHDPVLCVLLVHDPVCSNVTHGLDDPAWDWDDDDPDDDIDIDGDDRDPSNVSSCVSRVHDDHDD

Organism: NCBI:txid3147026

Secondary structure (DSSP, 8-state):
-EESS--SSSEEEEEEEEEEEEETTEEEEEEESS--HHHHHTTSSEEEEEEEEEEEEETTEEEEEEEESS--TTHHHHHHHHTT-PBTT-TTTGGGEEEETTEEEEPPGGG----PPP--HHHHHHHT--GGGGGGPPP-----EEEPPPBTTB--PEEE-PPPHHHHHHHHHHT--PPP-

pLDDT: mean 93.97, std 7.3, range [56.97, 98.69]

Sequence (181 aa):
AVTTRTPVAMEGEIHTGLKMVDIDGFDLVVPVASPSRKSLQTKEVKKTLTYYKVIDSKDGCALLQLQPVTNFRNQMQVHLTQILSPVLGDHLYSSRVGTVLGEPFLLLAEETPPRTQVLDEHLMQKLRLRQQVMFRLQLHLHLHQLLLPDGCCSSRALLVAPPPPFFLQTLRHLRLNLPSM

Radius of gyration: 17.32 Å; chains: 1; bounding box: 40×54×43 Å

=== Feature glossary ===
Key to the feature types in this record:

— What the protein is —

Primary structure: the covalent order of the twenty standard amino acids along the backbone. Two proteins with the same sequence will (almost always) fold to the same structure; two with 30% identity often share a fold but not the details.

Database cross-references. InterPro integrates a dozen domain/family signature databases into unified entries with residue-range hits. GO terms attach function/process/location labels with evidence codes. CATH codes position the fold in a four-level structural taxonomy. Organism is the NCBI-taxonomy species name.

— Where its atoms are —

The mmCIF block holds the 3D Cartesian coordinates of each backbone atom (N, Cα, C, O) in ångströms. mmCIF is the PDB's canonical archive format — a tagged-loop text representation of the atomic model.

Six rendered views show the 3D structure from the faces of a cube — i.e. along ±x, ±y, ±z. Rendering representation is drawn randomly per protein from cartoon (secondary-structure ribbons), sticks (backbone bonds), or molecular surface; coloring is either N→C rainbow (blue at the N-terminus through red at the C-terminus) or one color per chain.

— Local backbone conformation —

DSSP 8-state secondary structure assigns each residue one of H (α-helix), G (3₁₀-helix), I (π-helix), E (extended β-strand), B (isolated β-bridge), T (hydrogen-bonded turn), S (bend), or '-' (coil). The assignment is computed from backbone hydrogen-bond geometry via the Kabsch–Sander algorithm.

P-SEA three-state annotation labels each residue as helix, strand, or coil based purely on the geometry of the Cα trace. It serves as a fallback when the full backbone (and thus DSSP) is unavailable.

The φ/ψ torsion pair specifies the backbone conformation at each residue. φ rotates about the N–Cα bond, ψ about the Cα–C bond. Steric clashes forbid most of the (φ, ψ) plane — the allowed regions (α-helix basin, β-sheet basin, left-handed helix) are the Ramachandran-allowed regions.

— Global shape and packing —

The geometric summary reports three shape descriptors. Rg (radius of gyration) measures how spread out the Cα atoms are about their centre of mass; compact globular proteins have small Rg, elongated or unfolded ones large. Cα contacts (<8 Å, |i−j|>4) count long-range residue pairs in spatial proximity — high for tightly packed folds, near zero for rods or random coil. The bounding-box extents give the protein's footprint along x, y, z in Å.

Accessible surface area quantifies burial. A residue with SASA near zero is packed into the hydrophobic core; one with SASA >100 Å² sits on the surface. Computed here via the Shrake–Rupley numerical algorithm with a 1.4 Å probe.

Plot images: a contact map (which residues are close in 3D, as an N×N binary image), a Ramachandran scatter (backbone torsion angles, revealing secondary-structure composition at a glance), and — for AlphaFold structures — a PAE heatmap (pairwise prediction confidence).

— Structural neighborhood —

The Foldseek 3Di string encodes local tertiary geometry as a 20-letter alphabet — one character per residue — derived from the relative positions of nearby Cα atoms. Unlike the amino-acid sequence, 3Di is a direct function of the 3D structure, so two proteins with the same fold have similar 3Di strings even at low sequence identity.

Nearest PDB neighbors are the top structural matches found by Foldseek when searching this structure against the entire Protein Data Bank. Each hit reports a TM-score (0 to 1; >0.5 almost always implies the same fold) and an E-value. These are *structural* homologs — they may share no detectable sequence similarity.

— Confidence and disorder —

For AlphaFold models, the B-factor field carries pLDDT — the model's own estimate of local accuracy on a 0–100 scale. Regions with pLDDT<50 should be treated as essentially unmodeled; they often correspond to intrinsically disordered segments.

B-factor (Debye–Waller factor) reflects atomic displacement in the crystal lattice. It is an experimental observable (units Å²), not a prediction; low values mean the atom is pinned down, high values mean it moves or is heterogeneous across the crystal.

Predicted al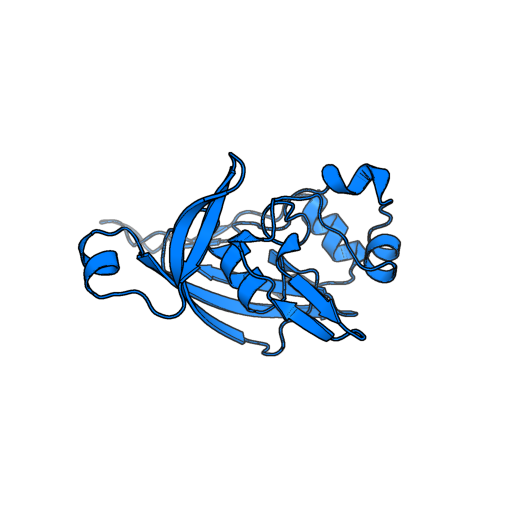igned error is AlphaFold's pairwise confidence. Unlike pLDDT (per-residue), PAE is per-residue-pair and captures whether two parts of the structure are correctly placed relative to each other. Units are ångströms of expected positional error.